Protein 7YFJ (pdb70)

Radius of gyration: 40.69 Å; Cα contacts (8 Å, |Δi|>4): 33; chains: 2; bounding box: 58×110×98 Å

Structure (mmCIF, N/CA/C/O backbone):
data_7YFJ
#
_entry.id   7YFJ
#
_cell.length_a   62.754
_cell.length_b   62.754
_cell.length_c   336.345
_cell.angle_alpha   90.00
_cell.angle_beta   90.00
_cell.angle_gamma   120.00
#
_symmetry.space_group_name_H-M   'P 61 2 2'
#
loop_
_entity.id
_entity.type
_entity.pdbx_description
1 polymer 'Pre-mRNA-splicing regulator WTAP'
2 non-polymer 1,2-ETHANEDIOL
3 non-polymer GLYCEROL
4 water w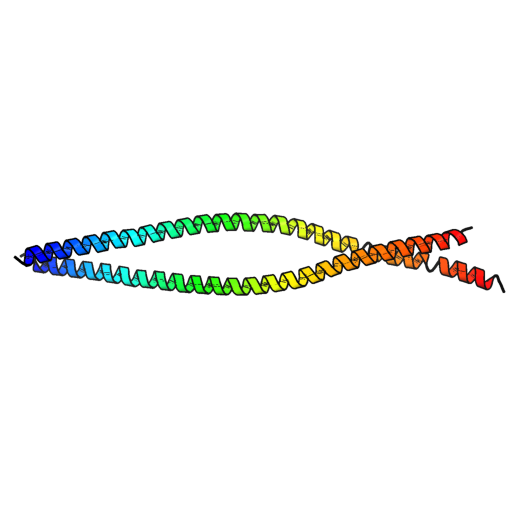ater
#
loop_
_atom_site.group_PDB
_atom_site.id
_atom_site.type_symbol
_atom_site.label_atom_id
_atom_site.label_alt_id
_atom_site.label_comp_id
_atom_site.label_asym_id
_atom_site.label_entity_id
_atom_site.label_seq_id
_atom_site.pdbx_PDB_ins_code
_atom_site.Cartn_x
_atom_site.Cartn_y
_atom_site.Cartn_z
_atom_site.occupancy
_atom_site.B_iso_or_equiv
_atom_site.auth_seq_id
_atom_site.auth_comp_id
_atom_site.auth_asym_id
_atom_site.auth_atom_id
_atom_site.pdbx_PDB_model_num
ATOM 1 N N . GLN A 1 23 ? -1.387 69.809 66.259 1.00 107.65 23 GLN A N 1
ATOM 2 C CA . GLN A 1 23 ? -2.096 70.583 65.241 1.00 105.52 23 GLN A CA 1
ATOM 3 C C . GLN A 1 23 ? -1.881 69.970 63.859 1.00 99.55 23 GLN A C 1
ATOM 4 O O . GLN A 1 23 ? -0.752 69.664 63.482 1.00 86.80 23 GLN A O 1
ATOM 10 N N . THR A 1 24 ? -2.968 69.790 63.102 1.00 97.65 24 THR A N 1
ATOM 11 C CA . THR A 1 24 ? -2.895 68.897 61.951 1.00 95.56 24 THR A CA 1
ATOM 12 C C . THR A 1 24 ? -2.091 69.494 60.793 1.00 88.78 24 THR A C 1
ATOM 13 O O . THR A 1 24 ? -1.550 68.742 59.976 1.00 86.11 24 THR A O 1
ATOM 17 N N . GLY A 1 25 ? -1.998 70.825 60.695 1.00 85.12 25 GLY A N 1
ATOM 18 C CA . GLY A 1 25 ? -1.113 71.416 59.700 1.00 60.70 25 GLY A CA 1
ATOM 19 C C . GLY A 1 25 ? 0.316 70.926 59.836 1.00 78.32 25 GLY A C 1
ATOM 20 O O . GLY A 1 25 ? 0.949 70.514 58.857 1.00 79.19 25 GLY A O 1
ATOM 21 N N . LYS A 1 26 ? 0.832 70.920 61.065 1.00 80.70 26 LYS A N 1
ATOM 22 C CA . LYS A 1 26 ? 2.176 70.422 61.329 1.00 83.33 26 LYS A CA 1
ATOM 23 C C . LYS A 1 26 ? 2.294 68.942 60.978 1.00 85.34 26 LYS A C 1
ATOM 24 O O . LYS A 1 26 ? 3.196 68.536 60.233 1.00 82.15 26 LYS A O 1
ATOM 30 N N . LYS A 1 27 ? 1.374 68.118 61.487 1.00 83.24 27 LYS A N 1
ATOM 31 C CA . LYS A 1 27 ? 1.487 66.681 61.251 1.00 77.38 27 LYS A CA 1
ATOM 32 C C . LYS A 1 27 ? 1.270 66.324 59.789 1.00 81.56 27 LYS A C 1
ATOM 33 O O . LYS A 1 27 ? 1.845 65.340 59.299 1.00 80.99 27 LYS A O 1
ATOM 39 N N . LEU A 1 28 ? 0.463 67.098 59.066 1.00 77.44 28 LEU A N 1
ATOM 40 C CA . LEU A 1 28 ? 0.275 66.794 57.653 1.00 73.77 28 LEU A CA 1
ATOM 41 C C . LEU A 1 28 ? 1.502 67.190 56.841 1.00 71.80 28 LEU A C 1
ATOM 42 O O . LEU A 1 28 ? 1.859 66.508 55.879 1.00 71.65 28 LEU A O 1
ATOM 47 N N . MET A 1 29 ? 2.150 68.289 57.229 1.00 72.97 29 MET A N 1
ATOM 48 C CA . MET A 1 29 ? 3.403 68.690 56.606 1.00 75.70 29 MET A CA 1
ATOM 49 C C . MET A 1 29 ? 4.465 67.613 56.802 1.00 82.82 29 MET A C 1
ATOM 50 O O . MET A 1 29 ? 5.126 67.198 55.842 1.00 84.23 29 MET A O 1
ATOM 55 N N . ALA A 1 30 ? 4.620 67.121 58.037 1.00 74.57 30 ALA A N 1
ATOM 56 C CA . ALA A 1 30 ? 5.600 66.070 58.296 1.00 65.60 30 ALA A CA 1
ATOM 57 C C . ALA A 1 30 ? 5.299 64.822 57.482 1.00 73.29 30 ALA A C 1
ATOM 58 O O . ALA A 1 30 ? 6.199 64.254 56.850 1.00 79.52 30 ALA A O 1
ATOM 60 N N . LYS A 1 31 ? 4.034 64.386 57.471 1.00 77.39 31 LYS A N 1
ATOM 61 C CA . LYS A 1 31 ? 3.655 63.197 56.706 1.00 72.89 31 LYS A CA 1
ATOM 62 C C . LYS A 1 31 ? 3.952 63.369 55.221 1.00 78.29 31 LYS A C 1
ATOM 63 O O . LYS A 1 31 ? 4.444 62.444 54.562 1.00 73.32 31 LYS A O 1
ATOM 69 N N . CYS A 1 32 ? 3.669 64.550 54.672 1.00 73.84 32 CYS A N 1
ATOM 70 C CA . CYS A 1 32 ? 3.955 64.784 53.263 1.00 70.05 32 CYS A CA 1
ATOM 71 C C . CYS A 1 32 ? 5.454 64.726 52.986 1.00 71.73 32 CYS A C 1
ATOM 72 O O . CYS A 1 32 ? 5.884 64.091 52.023 1.00 83.09 32 CYS A O 1
ATOM 75 N N . ARG A 1 33 ? 6.267 65.388 53.818 1.00 72.45 33 ARG A N 1
ATOM 76 C CA . ARG A 1 33 ? 7.709 65.362 53.592 1.00 72.92 33 ARG A CA 1
ATOM 77 C C . ARG A 1 33 ? 8.240 63.940 53.627 1.00 84.96 33 ARG A C 1
ATOM 78 O O . ARG A 1 33 ? 9.069 63.554 52.794 1.00 87.63 33 ARG A O 1
ATOM 86 N N . MET A 1 34 ? 7.751 63.136 54.570 1.00 81.15 34 MET A N 1
ATOM 87 C CA . MET A 1 34 ? 8.259 61.780 54.728 1.00 82.18 34 MET A CA 1
ATOM 88 C C . MET A 1 34 ? 7.910 60.919 53.515 1.00 89.52 34 MET A C 1
ATOM 89 O O . MET A 1 34 ? 8.720 60.095 53.076 1.00 74.76 34 MET A O 1
ATOM 94 N N . LEU A 1 35 ? 6.716 61.092 52.948 1.00 81.58 35 LEU A N 1
ATOM 95 C CA . LEU A 1 35 ? 6.383 60.330 51.753 1.00 69.55 35 LEU A CA 1
ATOM 96 C C . LEU A 1 35 ? 7.201 60.815 50.558 1.00 76.57 35 LEU A C 1
ATOM 97 O O . LEU A 1 35 ? 7.669 60.004 49.753 1.00 77.59 35 LEU A O 1
ATOM 102 N N . ILE A 1 36 ? 7.388 62.130 50.431 1.00 77.59 36 ILE A N 1
ATOM 103 C CA . ILE A 1 36 ? 8.174 62.663 49.322 1.00 67.26 36 ILE A CA 1
ATOM 104 C C . ILE A 1 36 ? 9.594 62.117 49.375 1.00 76.52 36 ILE A C 1
ATOM 105 O O . ILE A 1 36 ? 10.154 61.702 48.352 1.00 74.23 36 ILE A O 1
ATOM 110 N N . GLN A 1 37 ? 10.192 62.088 50.571 1.00 73.33 37 GLN A N 1
ATOM 111 C CA . GLN A 1 37 ? 11.535 61.540 50.704 1.00 70.63 37 GLN A CA 1
ATOM 112 C C . GLN A 1 37 ? 11.568 60.067 50.310 1.00 88.37 37 GLN A C 1
ATOM 113 O O . GLN A 1 37 ? 12.495 59.628 49.619 1.00 87.43 37 GLN A O 1
ATOM 119 N N . GLU A 1 38 ? 10.544 59.300 50.706 1.00 86.08 38 GLU A N 1
ATOM 120 C CA . GLU A 1 38 ? 10.476 57.891 50.314 1.00 82.90 38 GLU A CA 1
ATOM 121 C C . GLU A 1 38 ? 10.388 57.733 48.803 1.00 81.88 38 GLU A C 1
ATOM 122 O O . GLU A 1 38 ? 11.130 56.939 48.216 1.00 88.19 38 GLU A O 1
ATOM 128 N N . ASN A 1 39 ? 9.463 58.450 48.155 1.00 76.96 39 ASN A N 1
ATOM 129 C CA . ASN A 1 39 ? 9.368 58.363 46.697 1.00 79.66 39 ASN A CA 1
ATOM 130 C C . ASN A 1 39 ? 10.669 58.792 46.033 1.00 70.53 39 ASN A C 1
ATOM 131 O O . ASN A 1 39 ? 11.148 58.125 45.110 1.00 75.09 39 ASN A O 1
ATOM 136 N N . GLN A 1 40 ? 11.272 59.891 46.493 1.00 74.09 40 GLN A N 1
ATOM 137 C CA . GLN A 1 40 ? 12.480 60.375 45.839 1.00 75.51 40 GLN A CA 1
ATOM 138 C C . GLN A 1 40 ? 13.645 59.408 46.019 1.00 92.43 40 GLN A C 1
ATOM 139 O O . GLN A 1 40 ? 14.409 59.181 45.073 1.00 99.06 40 GLN A O 1
ATOM 145 N N . GLU A 1 41 ? 13.804 58.837 47.220 1.00 88.16 41 GLU A N 1
ATOM 146 C CA . GLU A 1 41 ? 14.852 57.841 47.418 1.00 88.53 41 GLU A CA 1
ATOM 147 C C . GLU A 1 41 ? 14.554 5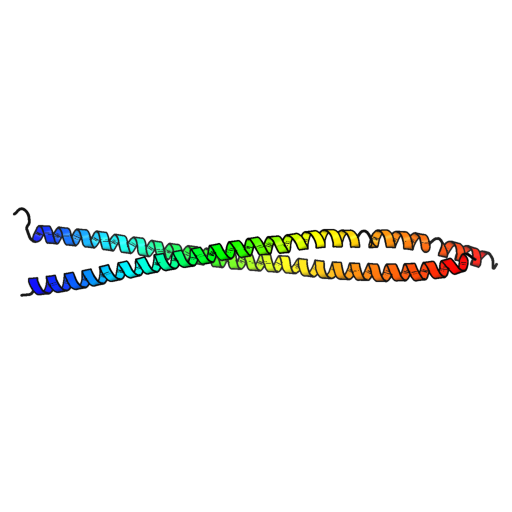6.579 46.622 1.00 94.81 41 GLU A C 1
ATOM 148 O O . GLU A 1 41 ? 15.470 55.962 46.059 1.00 86.76 41 GLU A O 1
ATOM 154 N N . LEU A 1 42 ? 13.278 56.200 46.531 1.00 76.11 42 LEU A N 1
ATOM 155 C CA . LEU A 1 42 ? 12.927 55.041 45.715 1.00 69.36 42 LEU A CA 1
ATOM 156 C C . LEU A 1 42 ? 13.258 55.268 44.245 1.00 82.59 42 LEU A C 1
ATOM 157 O O . LEU A 1 42 ? 13.905 54.432 43.605 1.00 89.17 42 LEU A O 1
ATOM 162 N N . GLY A 1 43 ? 12.785 56.380 43.680 1.00 80.39 43 GLY A N 1
ATOM 163 C CA . GLY A 1 43 ? 12.975 56.612 42.258 1.00 72.64 43 GLY A CA 1
ATOM 164 C C . GLY A 1 43 ? 14.437 56.670 41.867 1.00 71.47 43 GLY A C 1
ATOM 165 O O . GLY A 1 43 ? 14.806 56.255 40.765 1.00 83.10 43 GLY A O 1
ATOM 166 N N . ARG A 1 44 ? 15.292 57.174 42.764 1.00 71.82 44 ARG A N 1
ATOM 167 C CA . ARG A 1 44 ? 16.725 57.116 42.505 1.00 79.73 44 ARG A CA 1
ATOM 168 C C . ARG A 1 44 ? 17.225 55.671 42.465 1.00 99.44 44 ARG A C 1
ATOM 169 O O . ARG A 1 44 ? 18.091 55.336 41.647 1.00 99.04 44 ARG A O 1
ATOM 177 N N . GLN A 1 45 ? 16.662 54.793 43.298 1.00 95.34 45 GLN A N 1
ATOM 178 C CA . GLN A 1 45 ? 17.083 53.397 43.287 1.00 90.93 45 GLN A CA 1
ATOM 179 C C . GLN A 1 45 ? 16.641 52.690 42.013 1.00 81.78 45 GLN A C 1
ATOM 180 O O . GLN A 1 45 ? 17.425 51.963 41.400 1.00 82.75 45 GLN A O 1
ATOM 186 N N . LEU A 1 46 ? 15.378 52.855 41.618 1.00 78.58 46 LEU A N 1
ATOM 187 C CA . LEU A 1 46 ? 14.943 52.319 40.331 1.00 71.52 46 LEU A CA 1
ATOM 188 C C . LEU A 1 46 ? 15.850 52.822 39.201 1.00 84.45 46 LEU A C 1
ATOM 189 O O . LEU A 1 46 ? 16.189 52.067 38.279 1.00 72.93 46 LEU A O 1
ATOM 194 N N . SER A 1 47 ? 16.268 54.086 39.265 1.00 81.15 47 SER A N 1
ATOM 195 C CA . SER A 1 47 ? 17.065 54.647 38.184 1.00 63.99 47 SER A CA 1
ATOM 196 C C . SER A 1 47 ? 18.485 54.097 38.202 1.00 69.37 47 SER A C 1
ATOM 197 O O . SER A 1 47 ? 18.985 53.616 37.180 1.00 65.08 47 SER A O 1
ATOM 200 N N . GLN A 1 48 ? 19.158 54.161 39.353 1.00 67.94 48 GLN A N 1
ATOM 201 C CA . GLN A 1 48 ? 20.490 53.571 39.445 1.00 68.53 48 GLN A CA 1
ATOM 202 C C . GLN A 1 48 ? 20.474 52.072 39.148 1.00 78.06 48 GLN A C 1
ATOM 203 O O . GLN A 1 48 ? 21.444 51.534 38.601 1.00 75.43 48 GLN A O 1
ATOM 209 N N . GLY A 1 49 ? 19.385 51.384 39.489 1.00 62.86 49 GLY A N 1
ATOM 210 C CA . GLY A 1 49 ? 19.307 49.967 39.185 1.00 65.45 49 GLY A CA 1
ATOM 211 C C . GLY A 1 49 ? 19.208 49.710 37.696 1.00 72.08 49 GLY A C 1
ATOM 212 O O . GLY A 1 49 ? 19.733 48.714 37.191 1.00 75.60 49 GLY A O 1
ATOM 213 N N . ARG A 1 50 ? 18.531 50.604 36.971 1.00 60.87 50 ARG A N 1
ATOM 214 C CA . ARG A 1 50 ? 18.390 50.430 35.532 1.00 61.49 50 ARG A CA 1
ATOM 215 C C . ARG A 1 50 ? 19.707 50.742 34.824 1.00 67.50 50 ARG A C 1
ATOM 216 O O . ARG A 1 50 ? 20.112 50.020 33.909 1.00 80.44 50 ARG A O 1
ATOM 224 N N . ILE A 1 51 ? 20.400 51.796 35.255 1.00 71.97 51 ILE A N 1
ATOM 225 C CA . ILE A 1 51 ? 21.678 52.141 34.661 1.00 67.04 51 ILE A CA 1
ATOM 226 C C . ILE A 1 51 ? 22.669 51.010 34.867 1.00 76.65 51 ILE A C 1
ATOM 227 O O . ILE A 1 51 ? 23.362 50.600 33.936 1.00 73.24 51 ILE A O 1
ATOM 232 N N . ALA A 1 52 ? 22.741 50.487 36.092 1.00 68.25 52 ALA A N 1
ATOM 233 C CA . ALA A 1 52 ? 23.675 49.392 36.347 1.00 71.51 52 ALA A CA 1
ATOM 234 C C . ALA A 1 52 ? 23.343 48.187 35.485 1.00 66.20 52 ALA A C 1
ATOM 235 O O . ALA A 1 52 ? 24.241 47.561 34.911 1.00 71.89 52 ALA A O 1
ATOM 237 N N . GLN A 1 53 ? 22.056 47.858 35.357 1.00 66.64 53 GLN A N 1
ATOM 238 C CA . GLN A 1 53 ? 21.664 46.747 34.502 1.00 68.26 53 GLN A CA 1
ATOM 239 C C . GLN A 1 53 ? 22.042 46.995 33.048 1.00 70.27 53 GLN A C 1
ATOM 240 O O . GLN A 1 53 ? 22.543 46.091 32.373 1.00 69.98 53 GLN A O 1
ATOM 246 N N . LEU A 1 54 ? 21.793 48.202 32.536 1.00 66.42 54 LEU A N 1
ATOM 247 C CA . LEU A 1 54 ? 22.166 48.481 31.155 1.00 60.38 54 LEU A CA 1
ATOM 248 C C . LEU A 1 54 ? 23.668 48.358 30.971 1.00 71.45 54 LEU A C 1
ATOM 249 O O . LEU A 1 54 ? 24.135 47.722 30.020 1.00 70.65 54 LEU A O 1
ATOM 254 N N . GLU A 1 55 ? 24.444 48.921 31.893 1.00 65.15 55 GLU A N 1
ATOM 255 C CA . GLU A 1 55 ? 25.888 48.856 31.739 1.00 71.61 55 GLU A CA 1
ATOM 256 C C . GLU A 1 55 ? 26.388 47.422 31.793 1.00 73.65 55 GLU A C 1
ATOM 257 O O . GLU A 1 55 ? 27.305 47.069 31.040 1.00 79.19 55 GLU A O 1
ATOM 263 N N . ALA A 1 56 ? 25.766 46.571 32.617 1.00 70.95 56 ALA A N 1
ATOM 264 C CA . ALA A 1 56 ? 26.183 45.171 32.678 1.00 64.42 56 ALA A CA 1
ATOM 265 C C . ALA A 1 56 ? 25.801 44.406 31.409 1.00 69.69 56 ALA A C 1
ATOM 266 O O . ALA A 1 56 ? 26.581 43.566 30.931 1.00 67.56 56 ALA A O 1
ATOM 268 N N . GLU A 1 57 ? 24.674 44.724 30.813 1.00 66.17 57 GLU A N 1
ATOM 269 C CA . GLU A 1 57 ? 24.264 44.050 29.610 1.00 60.29 57 GLU A CA 1
ATOM 270 C C . GLU A 1 57 ? 25.137 44.474 28.465 1.00 72.43 57 GLU A C 1
ATOM 271 O O . GLU A 1 57 ? 25.399 43.711 27.569 1.00 68.77 57 GLU A O 1
ATOM 277 N N . LEU A 1 58 ? 25.566 45.720 28.494 1.00 77.19 58 LEU A N 1
ATOM 278 C CA . LEU A 1 58 ? 26.414 46.257 27.437 1.00 57.79 58 LEU A CA 1
ATOM 279 C C . LEU A 1 58 ? 27.774 45.568 27.430 1.00 64.45 58 LEU A C 1
ATOM 280 O O . LEU A 1 58 ? 28.233 45.086 26.389 1.00 69.06 58 LEU A O 1
ATOM 285 N N . ALA A 1 59 ? 28.418 45.492 28.594 1.00 64.75 59 ALA A N 1
ATOM 286 C CA . ALA A 1 59 ? 29.695 44.800 28.696 1.00 61.34 59 ALA A CA 1
ATOM 287 C C . ALA A 1 59 ? 29.577 43.369 28.221 1.00 68.75 59 ALA A C 1
ATOM 288 O O . ALA A 1 59 ? 30.436 42.872 27.482 1.00 73.47 59 ALA A O 1
ATOM 290 N N . LEU A 1 60 ? 28.519 42.688 28.646 1.00 67.96 60 LEU A N 1
ATOM 291 C CA . LEU A 1 60 ? 28.347 41.287 28.302 1.00 73.92 60 LEU A CA 1
ATOM 292 C C . LEU A 1 60 ? 28.081 41.118 26.810 1.00 66.44 60 LEU A C 1
ATOM 293 O O . LEU A 1 60 ? 28.609 40.192 26.188 1.00 75.38 60 LEU A O 1
ATOM 298 N N . GLN A 1 61 ? 27.307 42.030 26.203 1.00 71.27 61 GLN A N 1
ATOM 299 C CA . GLN A 1 61 ? 27.053 41.921 24.767 1.00 63.05 61 GLN A CA 1
ATOM 300 C C . GLN A 1 61 ? 28.312 42.195 23.961 1.00 68.52 61 GLN A C 1
ATOM 301 O O . GLN A 1 61 ? 28.530 41.568 22.918 1.00 67.17 61 GLN A O 1
ATOM 307 N N . LYS A 1 62 ? 29.151 43.131 24.419 1.00 72.76 62 LYS A N 1
ATOM 308 C CA . LYS A 1 62 ? 30.410 43.384 23.730 1.00 61.90 62 LYS A CA 1
ATOM 309 C C . LYS A 1 62 ? 31.337 42.180 23.821 1.00 72.45 62 LYS A C 1
ATOM 310 O O . LYS A 1 62 ? 31.921 41.759 22.814 1.00 71.63 62 LYS A O 1
ATOM 316 N N . LYS A 1 63 ? 31.455 41.585 25.004 1.00 74.76 63 LYS A N 1
ATOM 317 C CA . LYS A 1 63 ? 32.263 40.382 25.131 1.00 72.97 63 LYS A CA 1
ATOM 318 C C . LYS A 1 63 ? 31.763 39.291 24.188 1.00 73.90 63 LYS A C 1
ATOM 319 O O . LYS A 1 63 ? 32.556 38.633 23.506 1.00 73.37 63 LYS A O 1
ATOM 325 N N . TYR A 1 64 ? 30.443 39.115 24.096 1.00 77.02 64 TYR A N 1
ATOM 326 C CA . TYR A 1 64 ? 29.899 38.108 23.185 1.00 71.57 64 TYR A CA 1
ATOM 327 C C . TYR A 1 64 ? 30.235 38.412 21.725 1.00 75.16 64 TYR A C 1
ATOM 328 O O . TYR A 1 64 ? 30.571 37.504 20.946 1.00 64.96 64 TYR A O 1
ATOM 337 N N . SER A 1 65 ? 30.152 39.674 21.321 1.00 69.90 65 SER A N 1
ATOM 338 C CA . SER A 1 65 ? 30.430 39.948 19.921 1.00 63.32 65 SER A CA 1
ATOM 339 C C . SER A 1 65 ? 31.899 39.676 19.579 1.00 76.89 65 SER A C 1
ATOM 340 O O . SER A 1 65 ? 32.196 39.239 18.463 1.00 81.27 65 SER A O 1
ATOM 343 N N . GLU A 1 66 ? 32.827 39.883 20.524 1.00 69.38 66 GLU A N 1
ATOM 344 C CA . GLU A 1 66 ? 34.222 39.526 20.271 1.00 71.51 66 GLU A CA 1
ATOM 345 C C . GLU A 1 66 ? 34.380 38.023 20.066 1.00 81.09 66 GLU A C 1
ATOM 346 O O . GLU A 1 66 ? 35.076 37.580 19.144 1.00 79.36 66 GLU A O 1
ATOM 352 N N . GLU A 1 67 ? 33.759 37.220 20.941 1.00 76.52 67 GLU A N 1
ATOM 353 C CA . GLU A 1 67 ? 33.851 35.765 20.830 1.00 75.65 67 GLU A CA 1
ATOM 354 C C . GLU A 1 67 ? 33.153 35.253 19.573 1.00 80.70 67 GLU A C 1
ATOM 355 O O . GLU A 1 67 ? 33.601 34.287 18.953 1.00 74.45 67 GLU A O 1
ATOM 361 N N . LEU A 1 68 ? 32.052 35.891 19.194 1.00 84.18 68 LEU A N 1
ATOM 362 C CA . LEU A 1 68 ? 31.359 35.545 17.961 1.00 73.62 68 LEU A CA 1
ATOM 363 C C . LEU A 1 68 ? 32.247 35.791 16.752 1.00 89.82 68 LEU A C 1
ATOM 364 O O . LEU A 1 68 ? 32.413 34.908 15.898 1.00 80.21 68 LEU A O 1
ATOM 369 N N . LYS A 1 69 ? 32.815 36.997 16.654 1.00 88.02 69 LYS A N 1
ATOM 370 C CA . LYS A 1 69 ? 33.644 37.315 15.502 1.00 74.99 69 LYS A CA 1
ATOM 371 C C . LYS A 1 69 ? 34.823 36.361 15.414 1.00 90.70 69 LYS A C 1
ATOM 372 O O . LYS A 1 69 ? 35.186 35.901 14.322 1.00 87.40 69 LYS A O 1
ATOM 378 N N . SER A 1 70 ? 35.408 36.015 16.558 1.00 84.68 70 SER A N 1
ATOM 379 C CA . SER A 1 70 ? 36.586 35.159 16.536 1.00 82.51 70 SER A CA 1
ATOM 380 C C . SER A 1 70 ? 36.230 33.739 16.099 1.00 75.32 70 SER A C 1
ATOM 381 O O . SER A 1 70 ? 36.916 33.147 15.256 1.00 76.21 70 SER A O 1
ATOM 384 N N . SER A 1 71 ? 35.144 33.183 16.628 1.00 79.52 71 SER A N 1
ATOM 385 C CA . SER A 1 71 ? 34.814 31.804 16.295 1.00 78.88 71 SER A CA 1
ATOM 386 C C . SER A 1 71 ? 34.269 31.668 14.876 1.00 80.65 71 SER A C 1
ATOM 387 O O . SER A 1 71 ? 34.321 30.568 14.304 1.00 75.63 71 SER A O 1
ATOM 390 N N . GLN A 1 72 ? 33.754 32.754 14.293 1.00 74.06 72 GLN A N 1
ATOM 391 C CA . GLN A 1 72 ? 33.363 32.715 12.892 1.00 65.98 72 GLN A CA 1
ATOM 392 C C . GLN A 1 72 ? 34.594 32.685 11.996 1.00 78.85 72 GLN A C 1
ATOM 393 O O . GLN A 1 72 ? 34.625 31.964 10.986 1.00 70.88 72 GLN A O 1
ATOM 399 N N . ASP A 1 73 ? 35.629 33.440 12.366 1.00 75.00 73 ASP A N 1
ATOM 400 C CA . ASP A 1 73 ? 36.853 33.441 11.578 1.00 75.61 73 ASP A CA 1
ATOM 401 C C . ASP A 1 73 ? 37.497 32.055 11.566 1.00 81.48 73 ASP A C 1
ATOM 402 O O . ASP A 1 73 ? 37.917 31.568 10.509 1.00 86.26 73 ASP A O 1
ATOM 407 N N . GLU A 1 74 ? 37.557 31.400 12.729 1.00 79.87 74 GLU A N 1
ATOM 408 C CA . GLU A 1 74 ? 38.122 30.056 12.822 1.00 69.79 74 GLU A CA 1
ATOM 409 C C . GLU A 1 74 ? 37.335 29.061 11.969 1.00 75.36 74 GLU A C 1
ATOM 410 O O . GLU A 1 74 ? 37.923 28.246 11.244 1.00 73.22 74 GLU A O 1
ATOM 416 N N . LEU A 1 75 ? 36.002 29.103 12.050 1.00 66.24 75 LEU A N 1
ATOM 417 C CA . LEU A 1 75 ? 35.188 28.232 11.210 1.00 58.33 75 LEU A CA 1
ATOM 418 C C . LEU A 1 75 ? 35.393 28.545 9.732 1.00 72.56 75 LEU A C 1
ATOM 419 O O . LEU A 1 75 ? 35.466 27.633 8.901 1.00 72.31 75 LEU A O 1
ATOM 424 N N . ASN A 1 76 ? 35.473 29.826 9.382 1.00 73.54 76 ASN A N 1
ATOM 425 C CA . ASN A 1 76 ? 35.591 30.170 7.972 1.00 71.56 76 ASN A CA 1
ATOM 426 C C . ASN A 1 76 ? 36.919 29.697 7.385 1.00 77.06 76 ASN A C 1
ATOM 427 O O . ASN A 1 76 ? 36.970 29.341 6.203 1.00 69.84 76 ASN A O 1
ATOM 432 N N . ASP A 1 77 ? 37.997 29.668 8.177 1.00 72.49 77 ASP A N 1
ATOM 433 C CA . ASP A 1 77 ? 39.250 29.130 7.649 1.00 70.57 77 ASP A CA 1
ATOM 434 C C . ASP A 1 77 ? 39.131 27.639 7.373 1.00 78.28 77 ASP A C 1
ATOM 435 O O . ASP A 1 77 ? 39.619 27.151 6.345 1.00 79.57 77 ASP A O 1
ATOM 440 N N . PHE A 1 78 ? 38.498 26.895 8.285 1.00 74.73 78 PHE A N 1
ATOM 441 C CA . PHE A 1 78 ? 38.337 25.466 8.057 1.00 70.53 78 PHE A CA 1
ATOM 442 C C . PHE A 1 78 ? 37.391 25.187 6.903 1.00 64.56 78 PHE A C 1
ATOM 443 O O . PHE A 1 78 ? 37.565 24.186 6.202 1.00 69.11 78 PHE A O 1
ATOM 451 N N . ILE A 1 79 ? 36.406 26.057 6.672 1.00 58.83 79 ILE A N 1
ATOM 452 C CA . ILE A 1 79 ? 35.517 25.867 5.528 1.00 63.24 79 ILE A CA 1
ATOM 453 C C . ILE A 1 79 ? 36.288 26.034 4.223 1.00 66.41 79 ILE A C 1
ATOM 454 O O . ILE A 1 79 ? 36.055 25.301 3.257 1.00 63.41 79 ILE A O 1
ATOM 459 N N . ILE A 1 80 ? 37.228 26.980 4.175 1.00 64.43 80 ILE A N 1
ATOM 460 C CA . ILE A 1 80 ? 38.045 27.143 2.973 1.00 70.36 80 ILE A CA 1
ATOM 461 C C . ILE A 1 80 ? 38.803 25.856 2.676 1.00 72.93 80 ILE A C 1
ATOM 462 O O . ILE A 1 80 ? 38.794 25.358 1.544 1.00 65.64 80 ILE A O 1
ATOM 467 N N . GLN A 1 81 ? 39.502 25.320 3.681 1.00 68.31 81 GLN A N 1
ATOM 468 C CA . GLN A 1 81 ? 40.235 24.068 3.520 1.00 71.46 81 GLN A CA 1
ATOM 469 C C . GLN A 1 81 ? 39.307 22.944 3.066 1.00 75.50 81 GLN A C 1
ATOM 470 O O . GLN A 1 81 ? 39.607 22.215 2.112 1.00 70.56 81 GLN A O 1
ATOM 476 N N . LEU A 1 82 ? 38.162 22.802 3.730 1.00 65.13 82 LEU A N 1
ATOM 477 C CA . LEU A 1 82 ? 37.217 21.771 3.339 1.00 63.92 82 LEU A CA 1
ATOM 478 C C . LEU A 1 82 ? 36.812 21.929 1.880 1.00 68.54 82 LEU A C 1
ATOM 479 O O . LEU A 1 82 ? 36.742 20.940 1.144 1.00 68.85 82 LEU A O 1
ATOM 484 N N . ASP A 1 83 ? 36.560 23.168 1.443 1.00 67.43 83 ASP A N 1
ATOM 485 C CA . ASP A 1 83 ? 36.200 23.420 0.046 1.00 68.57 83 ASP A CA 1
ATOM 486 C C . ASP A 1 83 ? 37.306 22.941 -0.897 1.00 69.37 83 ASP A C 1
ATOM 487 O O . ASP A 1 83 ? 37.046 22.208 -1.861 1.00 60.34 83 ASP A O 1
ATOM 492 N N . GLU A 1 84 ? 38.554 23.327 -0.617 1.00 61.44 84 GLU A N 1
ATOM 493 C CA . GLU A 1 84 ? 39.677 22.858 -1.419 1.00 68.72 84 GLU A CA 1
ATOM 494 C C . GLU A 1 84 ? 39.746 21.336 -1.433 1.00 71.92 84 GLU A C 1
ATOM 495 O O . GLU A 1 84 ? 40.015 20.725 -2.474 1.00 74.97 84 GLU A O 1
ATOM 501 N N . GLU A 1 85 ? 39.497 20.702 -0.284 1.00 77.05 85 GLU A N 1
ATOM 502 C CA . GLU A 1 85 ? 39.634 19.253 -0.224 1.00 68.64 85 GLU A CA 1
ATOM 503 C C . GLU A 1 85 ? 38.520 18.559 -0.995 1.00 61.37 85 GLU A C 1
ATOM 504 O O . GLU A 1 85 ? 38.767 17.552 -1.670 1.00 69.42 85 GLU A O 1
ATOM 510 N N . VAL A 1 86 ? 37.288 19.078 -0.929 1.00 57.80 86 VAL A N 1
ATOM 511 C CA . VAL A 1 86 ? 36.201 18.456 -1.683 1.00 57.42 86 VAL A CA 1
ATOM 512 C C . VAL A 1 86 ? 36.499 18.532 -3.170 1.00 65.16 86 VAL A C 1
ATOM 513 O O . VAL A 1 86 ? 36.190 17.605 -3.932 1.00 67.70 86 VAL A O 1
ATOM 517 N N . GLU A 1 87 ? 37.128 19.617 -3.597 1.00 72.44 87 GLU A N 1
ATOM 518 C CA . GLU A 1 87 ? 37.474 19.777 -4.998 1.00 70.48 87 GLU A CA 1
ATOM 519 C C . GLU A 1 87 ? 38.588 18.810 -5.382 1.00 71.60 87 GLU A C 1
ATOM 520 O O . GLU A 1 87 ? 38.497 18.130 -6.407 1.00 62.58 87 GLU A O 1
ATOM 526 N N . GLY A 1 88 ? 39.633 18.721 -4.551 1.00 59.27 88 GLY A N 1
ATOM 527 C CA . GLY A 1 88 ? 40.685 17.749 -4.773 1.00 52.49 88 GLY A CA 1
ATOM 528 C C . GLY A 1 88 ? 40.158 16.331 -4.884 1.00 66.30 88 GLY A C 1
ATOM 529 O O . GLY A 1 88 ? 40.549 15.590 -5.784 1.00 67.51 88 GLY A O 1
ATOM 530 N N . MET A 1 89 ? 39.257 15.935 -3.976 1.00 62.44 89 MET A N 1
ATOM 531 C CA . MET A 1 89 ? 38.700 14.587 -4.026 1.00 60.86 89 MET A CA 1
ATOM 532 C C . MET A 1 89 ? 37.963 14.369 -5.332 1.00 61.52 89 MET A C 1
ATOM 533 O O . MET A 1 89 ? 38.054 13.292 -5.934 1.00 70.21 89 MET A O 1
ATOM 538 N N . GLN A 1 90 ? 37.238 15.388 -5.797 1.00 64.64 90 GLN A N 1
ATOM 539 C CA . GLN A 1 90 ? 36.478 15.252 -7.027 1.00 60.28 90 GLN A CA 1
ATOM 540 C C . GLN A 1 90 ? 37.414 15.065 -8.217 1.00 64.37 90 GLN A C 1
ATOM 541 O O . GLN A 1 90 ? 37.110 14.296 -9.125 1.00 55.94 90 GLN A O 1
ATOM 547 N N A SER A 1 91 ? 38.559 15.745 -8.204 0.36 58.69 91 SER A N 1
ATOM 548 N N B SER A 1 91 ? 38.539 15.776 -8.214 0.64 56.99 91 SER A N 1
ATOM 549 C CA A SER A 1 91 ? 39.519 15.587 -9.288 0.36 61.54 91 SER A CA 1
ATOM 550 C CA B SER A 1 91 ? 39.520 15.584 -9.275 0.64 61.88 91 SER A CA 1
ATOM 551 C C A SER A 1 91 ? 40.306 14.289 -9.174 0.36 63.28 91 SER A C 1
ATOM 552 C C B SER A 1 91 ? 40.130 14.193 -9.194 0.64 64.50 91 SER A C 1
ATOM 553 O O A SER A 1 91 ? 40.856 13.820 -10.175 0.36 63.30 91 SER A O 1
ATOM 554 O O B SER A 1 91 ? 40.363 13.548 -10.224 0.64 60.62 91 SER A O 1
ATOM 559 N N . THR A 1 92 ? 40.389 13.708 -7.978 1.00 58.65 92 THR A N 1
ATOM 560 C CA . THR A 1 92 ? 40.991 12.397 -7.840 1.00 56.30 92 THR A CA 1
ATOM 561 C C . THR A 1 92 ? 40.081 11.341 -8.434 1.00 53.52 92 THR A C 1
ATOM 562 O O . THR A 1 92 ? 40.534 10.458 -9.169 1.00 59.74 92 THR A O 1
ATOM 566 N N . ILE A 1 93 ? 38.780 11.446 -8.165 1.00 54.42 93 ILE A N 1
ATOM 567 C CA . ILE A 1 93 ? 37.834 10.509 -8.747 1.00 55.87 93 ILE A CA 1
ATOM 568 C C . ILE A 1 93 ? 37.873 10.580 -10.265 1.00 62.58 93 ILE A C 1
ATOM 569 O O . ILE A 1 93 ? 37.861 9.553 -10.954 1.00 63.13 93 ILE A O 1
ATOM 574 N N . LEU A 1 94 ? 37.911 11.797 -10.814 1.00 59.80 94 LEU A N 1
ATOM 575 C CA . LEU A 1 94 ? 37.945 11.963 -12.261 1.00 61.62 94 LEU A CA 1
ATOM 576 C C . LEU A 1 94 ? 39.201 11.332 -12.854 1.00 62.77 94 LEU A C 1
ATOM 577 O O . LEU A 1 94 ? 39.133 10.569 -13.825 1.00 69.07 94 LEU A O 1
ATOM 582 N N . VAL A 1 95 ? 40.360 11.632 -12.270 1.00 58.09 95 VAL A N 1
ATOM 583 C CA . VAL A 1 95 ? 41.610 11.091 -12.801 1.00 65.40 95 VAL A CA 1
ATOM 584 C C . VAL A 1 95 ? 41.625 9.566 -12.702 1.00 62.61 95 VAL A C 1
ATOM 585 O O . VAL A 1 95 ? 42.075 8.874 -13.619 1.00 66.98 95 VAL A O 1
ATOM 589 N N . LEU A 1 96 ? 41.127 9.019 -11.594 1.00 64.52 96 LEU A N 1
ATOM 590 C CA . LEU A 1 96 ? 41.081 7.573 -11.402 1.00 57.22 96 LEU A CA 1
ATOM 591 C C . LEU A 1 96 ? 40.135 6.916 -12.397 1.00 55.48 96 LEU A C 1
ATOM 592 O O . LEU A 1 96 ? 40.418 5.828 -12.918 1.00 53.39 96 LEU A O 1
ATOM 597 N N . GLN A 1 97 ? 39.004 7.553 -12.665 1.00 46.07 97 GLN A N 1
ATOM 598 C CA . GLN A 1 97 ? 38.079 6.967 -13.615 1.00 54.83 97 GLN A CA 1
ATOM 599 C C . GLN A 1 97 ? 38.718 6.830 -14.988 1.00 65.41 97 GLN A C 1
ATOM 600 O O . GLN A 1 97 ? 38.591 5.785 -15.635 1.00 55.32 97 GLN A O 1
ATOM 606 N N . GLN A 1 98 ? 39.443 7.853 -15.432 1.00 58.90 98 GLN A N 1
ATOM 607 C CA . GLN A 1 98 ? 40.049 7.806 -16.750 1.00 60.51 98 GLN A CA 1
ATOM 608 C C . GLN A 1 98 ? 41.213 6.820 -16.788 1.00 64.17 98 GLN A C 1
ATOM 609 O O . GLN A 1 98 ? 41.372 6.085 -17.766 1.00 60.04 98 GLN A O 1
ATOM 615 N N . GLN A 1 99 ? 42.018 6.760 -15.723 1.00 58.38 99 GLN A N 1
ATOM 616 C CA . GLN A 1 99 ? 43.059 5.740 -15.648 1.00 51.81 99 GLN A CA 1
ATOM 617 C C . GLN A 1 99 ? 42.474 4.336 -15.701 1.00 54.84 99 GLN A C 1
ATOM 618 O O . GLN A 1 99 ? 43.012 3.452 -16.378 1.00 57.01 99 GLN A O 1
ATOM 624 N N . LEU A 1 100 ? 41.383 4.110 -14.976 1.00 56.56 100 LEU A N 1
ATOM 625 C CA . LEU A 1 100 ? 40.729 2.811 -15.003 1.00 57.92 100 LEU A CA 1
ATOM 626 C C . LEU A 1 100 ? 40.194 2.487 -16.393 1.00 61.98 100 LEU A C 1
ATOM 627 O O . LEU A 1 100 ? 40.351 1.360 -16.879 1.00 62.48 100 LEU A O 1
ATOM 632 N N . LYS A 1 101 ? 39.558 3.462 -17.047 1.00 62.76 101 LYS A N 1
ATOM 633 C CA . LYS A 1 101 ? 39.058 3.247 -18.402 1.00 61.43 101 LYS A CA 1
ATOM 634 C C . LYS A 1 101 ? 40.181 2.835 -19.326 1.00 58.53 101 LYS A C 1
ATOM 635 O O . LYS A 1 101 ? 40.044 1.884 -20.105 1.00 56.10 101 LYS A O 1
ATOM 641 N N . GLU A 1 102 ? 41.325 3.503 -19.225 1.00 60.14 102 GLU A N 1
ATOM 642 C CA . GLU A 1 102 ? 42.374 3.176 -20.173 1.00 61.68 102 GLU A CA 1
ATOM 643 C C . GLU A 1 102 ? 43.039 1.852 -19.823 1.00 61.30 102 GLU A C 1
ATOM 644 O O . GLU A 1 102 ? 43.430 1.110 -20.730 1.00 71.14 102 GLU A O 1
ATOM 650 N N . THR A 1 103 ? 43.105 1.491 -18.544 1.00 55.50 103 THR A N 1
ATOM 651 C CA . THR A 1 103 ? 43.653 0.183 -18.203 1.00 56.09 103 THR A CA 1
ATOM 652 C C . THR A 1 103 ? 42.692 -0.925 -18.605 1.00 57.16 103 THR A C 1
ATOM 653 O O . THR A 1 103 ? 43.118 -1.995 -19.048 1.00 55.63 103 THR A O 1
ATOM 657 N N . ARG A 1 104 ? 41.385 -0.683 -18.472 1.00 56.36 104 ARG A N 1
ATOM 658 C CA . ARG A 1 104 ? 40.417 -1.715 -18.826 1.00 55.49 104 ARG A CA 1
ATOM 659 C C . ARG A 1 104 ? 40.410 -1.990 -20.327 1.00 60.73 104 ARG A C 1
ATOM 660 O O . ARG A 1 104 ? 40.259 -3.146 -20.746 1.00 65.54 104 ARG A O 1
ATOM 668 N N A GLN A 1 105 ? 40.562 -0.950 -21.148 0.34 57.16 105 GLN A N 1
ATOM 669 N N B GLN A 1 105 ? 40.568 -0.954 -21.144 0.66 57.29 105 GLN A N 1
ATOM 670 C CA A GLN A 1 105 ? 40.541 -1.185 -22.588 0.34 57.56 105 GLN A CA 1
ATOM 671 C CA B GLN A 1 105 ? 40.536 -1.192 -22.581 0.66 57.00 105 GLN A CA 1
ATOM 672 C C A GLN A 1 105 ? 41.788 -1.930 -23.039 0.34 56.83 105 GLN A C 1
ATOM 673 C C B GLN A 1 105 ? 41.787 -1.927 -23.039 0.66 56.95 105 GLN A C 1
ATOM 674 O O A GLN A 1 105 ? 41.709 -2.772 -23.938 0.34 58.95 105 GLN A O 1
ATOM 675 O O B GLN A 1 105 ? 41.705 -2.778 -23.928 0.66 60.63 105 GLN A O 1
ATOM 686 N N . GLN A 1 106 ? 42.939 -1.649 -22.428 1.00 53.89 106 GLN A N 1
ATOM 687 C CA . GLN A 1 106 ? 44.133 -2.412 -22.760 1.00 60.28 106 GLN A CA 1
ATOM 688 C C . GLN A 1 106 ? 43.974 -3.874 -22.358 1.00 62.36 106 GLN A C 1
ATOM 689 O O . GLN A 1 106 ? 44.273 -4.779 -23.146 1.00 65.87 106 GLN A O 1
ATOM 695 N N . LEU A 1 107 ? 43.510 -4.121 -21.133 1.00 64.91 107 LEU A N 1
ATOM 696 C CA . LEU A 1 107 ? 43.247 -5.490 -20.704 1.00 63.91 107 LEU A CA 1
ATOM 697 C C . LEU A 1 107 ? 42.284 -6.190 -21.664 1.00 67.30 107 LEU A C 1
ATOM 698 O O . LEU A 1 107 ? 42.497 -7.348 -22.039 1.00 57.04 107 LEU A O 1
ATOM 703 N N . ALA A 1 108 ? 41.244 -5.491 -22.107 1.00 59.65 108 ALA A N 1
ATOM 704 C CA . ALA A 1 108 ? 40.272 -6.125 -22.985 1.00 60.37 108 ALA A CA 1
ATOM 705 C C . ALA A 1 108 ? 40.909 -6.482 -24.320 1.00 69.90 108 ALA A C 1
ATOM 706 O O . ALA A 1 108 ? 40.722 -7.593 -24.828 1.00 66.36 108 ALA A O 1
ATOM 708 N N . GLN A 1 109 ? 41.687 -5.560 -24.894 1.00 66.84 109 GLN A N 1
ATOM 709 C CA . GLN A 1 109 ? 42.366 -5.859 -26.150 1.00 69.31 109 GLN A CA 1
ATOM 710 C C . GLN A 1 109 ? 43.248 -7.099 -26.015 1.00 72.67 109 GLN A C 1
ATOM 711 O O . GLN A 1 109 ? 43.195 -7.989 -26.868 1.00 78.04 109 GLN A O 1
ATOM 717 N N . TYR A 1 110 ? 44.014 -7.215 -24.925 1.00 65.55 110 TYR A N 1
ATOM 718 C CA . TYR A 1 110 ? 44.839 -8.413 -24.758 1.00 59.90 110 TYR A CA 1
ATOM 719 C C . TYR A 1 110 ? 43.988 -9.672 -24.680 1.00 69.59 110 TYR A C 1
ATOM 720 O O . TYR A 1 110 ? 44.376 -10.722 -25.205 1.00 76.76 110 TYR A O 1
ATOM 729 N N . GLN A 1 111 ? 42.838 -9.602 -24.007 1.00 67.74 111 GLN A N 1
ATOM 730 C CA . GLN A 1 111 ? 41.979 -10.777 -23.900 1.00 67.25 111 GLN A CA 1
ATOM 731 C C . GLN A 1 111 ? 41.365 -11.148 -25.249 1.00 65.51 111 GLN A C 1
ATOM 732 O O . GLN A 1 111 ? 41.313 -12.330 -25.601 1.00 71.97 111 GLN A O 1
ATOM 738 N N . GLN A 1 112 ? 40.896 -10.149 -26.011 1.00 68.15 112 GLN A N 1
ATOM 739 C CA . GLN A 1 112 ? 40.364 -10.390 -27.348 1.00 65.61 112 GLN A CA 1
ATOM 740 C C . GLN A 1 112 ? 41.425 -10.979 -28.274 1.00 64.49 112 GLN A C 1
ATOM 741 O O . GLN A 1 112 ? 41.144 -11.922 -29.025 1.00 71.27 112 GLN A O 1
ATOM 747 N N . LEU A 1 113 ? 42.662 -10.474 -28.205 1.00 65.09 113 LEU A N 1
ATOM 748 C CA . LEU A 1 113 ? 43.738 -11.051 -29.012 1.00 58.95 113 LEU A CA 1
ATOM 749 C C . LEU A 1 113 ? 44.016 -12.496 -28.620 1.00 72.17 113 LEU A C 1
ATOM 750 O O . LEU A 1 113 ? 44.239 -13.346 -29.489 1.00 90.46 113 LEU A O 1
ATOM 755 N N . GLU A 1 114 ? 44.017 -12.795 -27.322 1.00 76.99 114 GLU A N 1
ATOM 756 C CA . GLU A 1 114 ? 44.262 -14.166 -26.876 1.00 81.63 114 GLU A CA 1
ATOM 757 C C . GLU A 1 114 ? 43.140 -15.099 -27.325 1.00 81.38 114 GLU A C 1
ATOM 758 O O . GLU A 1 114 ? 43.398 -16.145 -27.933 1.00 84.07 114 GLU A O 1
ATOM 764 N N . HIS A 1 115 ? 41.881 -14.718 -27.061 1.00 76.64 115 HIS A N 1
ATOM 765 C CA . HIS A 1 115 ? 40.735 -15.532 -27.464 1.00 76.28 115 HIS A CA 1
ATOM 766 C C . HIS A 1 115 ? 40.753 -15.815 -28.960 1.00 87.97 115 HIS A C 1
ATOM 767 O O . HIS A 1 115 ? 40.545 -16.955 -29.388 1.00 97.66 115 HIS A O 1
ATOM 774 N N . HIS A 1 116 ? 40.983 -14.779 -29.772 1.00 92.26 116 HIS A N 1
ATOM 775 C CA . HIS A 1 116 ? 41.081 -14.957 -31.215 1.00 96.39 116 HIS A CA 1
ATOM 776 C C . HIS A 1 116 ? 42.219 -15.905 -31.567 1.00 101.42 116 HIS A C 1
ATOM 777 O O . HIS A 1 116 ? 42.067 -16.783 -32.423 1.00 108.67 116 HIS A O 1
ATOM 784 N N . HIS A 1 117 ? 43.358 -15.737 -30.933 1.00 101.50 117 HIS A N 1
ATOM 785 C CA . HIS A 1 117 ? 44.507 -16.560 -31.234 1.00 104.81 117 HIS A CA 1
ATOM 786 C C . HIS A 1 117 ? 44.359 -17.983 -30.802 1.00 115.21 117 HIS A C 1
ATOM 787 O O . HIS A 1 117 ? 45.306 -18.736 -30.878 1.00 118.18 117 HIS A O 1
ATOM 794 N N . HIS A 1 118 ? 43.197 -18.358 -30.309 1.00 119.17 118 HIS A N 1
ATOM 795 C CA . HIS A 1 118 ? 43.018 -19.719 -29.857 1.00 119.00 118 HIS A CA 1
ATOM 796 C C . HIS A 1 118 ? 41.889 -20.355 -30.596 1.00 123.20 118 HIS A C 1
ATOM 797 O O . HIS A 1 118 ? 41.117 -21.091 -30.011 1.00 128.64 118 HIS A O 1
ATOM 804 N N . HIS A 1 119 ? 41.795 -20.023 -31.874 1.00 125.66 119 HIS A N 1
ATOM 805 C CA . HIS A 1 119 ? 40.811 -20.567 -32.799 1.00 114.67 119 HIS A CA 1
ATOM 806 C C . HIS A 1 119 ? 39.411 -20.792 -32.241 1.00 114.63 119 HIS A C 1
ATOM 807 O O . HIS A 1 119 ? 38.836 -19.899 -31.622 1.00 108.03 119 HIS A O 1
ATOM 814 N N . ASP B 1 21 ? 2.202 88.856 51.909 1.00 132.54 21 ASP B N 1
ATOM 815 C CA . ASP B 1 21 ? 1.452 88.904 50.661 1.00 140.41 21 ASP B CA 1
ATOM 816 C C . ASP B 1 21 ? 2.285 88.441 49.473 1.00 147.67 21 ASP B C 1
ATOM 817 O O . ASP B 1 21 ? 1.750 88.016 48.459 1.00 145.71 21 ASP B O 1
ATOM 822 N N . SER B 1 22 ? 3.601 88.518 49.596 1.00 150.69 22 SER B N 1
ATOM 823 C CA . SER B 1 22 ? 4.465 88.104 48.508 1.00 143.53 22 SER B CA 1
ATOM 824 C C . SER B 1 22 ? 4.702 86.603 48.524 1.00 145.06 22 SER B C 1
ATOM 825 O O . SER B 1 22 ? 4.715 85.970 47.478 1.00 149.67 22 SER B O 1
ATOM 828 N N . GLN B 1 23 ? 4.893 86.036 49.709 1.00 144.64 23 GLN B N 1
ATOM 829 C CA . GLN B 1 23 ? 5.127 84.603 49.836 1.00 138.86 23 GLN B CA 1
ATOM 830 C C . GLN B 1 23 ? 4.196 83.965 50.855 1.00 121.88 23 GLN B C 1
ATOM 831 O O . GLN B 1 23 ? 4.597 83.594 51.944 1.00 104.69 23 GLN B O 1
ATOM 837 N N . THR B 1 24 ? 2.946 83.802 50.457 1.00 111.25 24 THR B N 1
ATOM 838 C CA . THR B 1 24 ? 1.949 83.213 51.300 1.00 91.40 24 THR B CA 1
ATOM 839 C C . THR B 1 24 ? 2.030 81.709 51.272 1.00 83.49 24 THR B C 1
ATOM 840 O O . THR B 1 24 ? 2.743 81.130 50.492 1.00 80.66 24 THR B O 1
ATOM 844 N N . GLY B 1 25 ? 1.265 81.068 52.128 1.00 70.57 25 GLY B N 1
ATOM 845 C CA . GLY B 1 25 ? 1.250 79.636 52.168 1.00 66.44 25 GLY B CA 1
ATOM 846 C C . GLY B 1 25 ? 0.478 79.129 50.987 1.00 72.26 25 GLY B C 1
ATOM 847 O O . GLY B 1 25 ? 0.789 78.111 50.435 1.00 74.93 25 GLY B O 1
ATOM 848 N N . LYS B 1 26 ? -0.544 79.857 50.595 1.00 78.00 26 LYS B N 1
ATOM 849 C CA . LYS B 1 26 ? -1.367 79.466 49.479 1.00 83.91 26 LYS B CA 1
ATOM 850 C C . LYS B 1 26 ? -0.558 79.405 48.200 1.00 77.81 26 LYS B C 1
ATOM 851 O O . LYS B 1 26 ? -0.746 78.526 47.396 1.00 77.89 26 LYS B O 1
ATOM 857 N N . LYS B 1 27 ? 0.345 80.347 48.017 1.00 78.55 27 LYS B N 1
ATOM 858 C CA . LYS B 1 27 ? 1.157 80.371 46.830 1.00 81.19 27 LYS B CA 1
ATOM 859 C C . LYS B 1 27 ? 2.121 79.225 46.864 1.00 78.68 27 LYS B C 1
ATOM 860 O O . LYS B 1 27 ? 2.296 78.533 45.895 1.00 83.57 27 LYS B O 1
ATOM 866 N N . LEU B 1 28 ? 2.781 79.045 47.985 1.00 80.34 28 LEU B N 1
ATOM 867 C CA . LEU B 1 28 ? 3.722 77.940 48.093 1.00 72.08 28 LEU B CA 1
ATOM 868 C C . LEU B 1 28 ? 3.018 76.605 47.912 1.00 68.30 28 LEU B C 1
ATOM 869 O O . LEU B 1 28 ? 3.545 75.712 47.246 1.00 68.56 28 LEU B O 1
ATOM 874 N N . MET B 1 29 ? 1.827 76.461 48.499 1.00 67.33 29 MET B N 1
ATOM 875 C CA . MET B 1 29 ? 1.066 75.224 48.379 1.00 68.93 29 MET B CA 1
ATOM 876 C C . MET B 1 29 ? 0.746 74.931 46.924 1.00 76.09 29 MET B C 1
ATOM 877 O O . MET B 1 29 ? 0.894 73.795 46.462 1.00 78.74 29 MET B O 1
ATOM 882 N N . ALA B 1 30 ? 0.331 75.953 46.175 1.00 77.48 30 ALA B N 1
ATOM 883 C CA . ALA B 1 30 ? 0.044 75.750 44.762 1.00 78.38 30 ALA B CA 1
ATOM 884 C C . ALA B 1 30 ? 1.308 75.39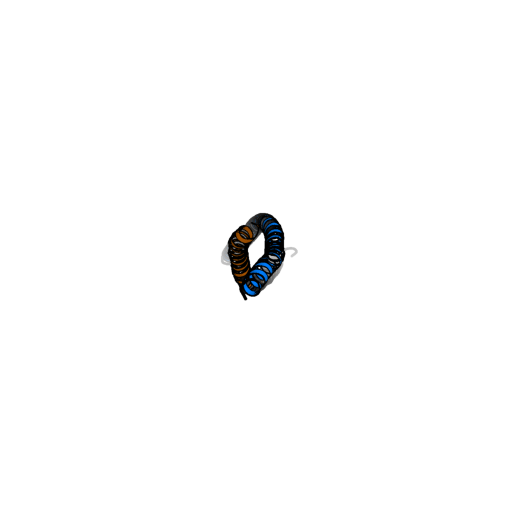0 43.997 1.00 80.13 30 ALA B C 1
ATOM 885 O O . ALA B 1 30 ? 1.287 74.525 43.110 1.00 83.05 30 ALA B O 1
ATOM 887 N N . LYS B 1 31 ? 2.427 76.035 44.342 1.00 80.81 31 LYS B N 1
ATOM 888 C CA . LYS B 1 31 ? 3.678 75.753 43.649 1.00 72.43 31 LYS B CA 1
ATOM 889 C C . LYS B 1 31 ? 4.158 74.335 43.920 1.00 71.53 31 LYS B C 1
ATOM 890 O O . LYS B 1 31 ? 4.634 73.654 43.008 1.00 74.63 31 LYS B O 1
ATOM 896 N N . CYS B 1 32 ? 4.039 73.860 45.158 1.00 69.46 32 CYS B N 1
ATOM 897 C CA . CYS B 1 32 ? 4.449 72.491 45.448 1.00 64.62 32 CYS B CA 1
ATOM 898 C C . CYS B 1 32 ? 3.550 71.477 44.744 1.00 70.90 32 CYS B C 1
ATOM 899 O O . CYS B 1 32 ? 4.038 70.466 44.223 1.00 71.31 32 CYS B O 1
ATOM 902 N N . ARG B 1 33 ? 2.231 71.712 44.745 1.00 71.26 33 ARG B N 1
ATOM 903 C CA . ARG B 1 33 ? 1.323 70.845 44.001 1.00 75.95 33 ARG B CA 1
ATOM 904 C C . ARG B 1 33 ? 1.701 70.794 42.532 1.00 77.36 33 ARG B C 1
ATOM 905 O O . ARG B 1 33 ? 1.811 69.715 41.940 1.00 77.52 33 ARG B O 1
ATOM 913 N N . MET B 1 34 ? 1.915 71.956 41.928 1.00 81.80 34 MET B N 1
ATOM 914 C CA . MET B 1 34 ? 2.234 71.982 40.512 1.00 70.25 34 MET B CA 1
ATOM 915 C C . MET B 1 34 ? 3.523 71.228 40.232 1.00 75.72 34 MET B C 1
ATOM 916 O O . MET B 1 34 ? 3.614 70.485 39.248 1.00 77.81 34 MET B O 1
ATOM 921 N N . LEU B 1 35 ? 4.530 71.386 41.090 1.00 76.93 35 LEU B N 1
ATOM 922 C CA . LEU B 1 35 ? 5.780 70.672 40.861 1.00 72.09 35 LEU B CA 1
ATOM 923 C C . LEU B 1 35 ? 5.596 69.170 41.034 1.00 75.46 35 LEU B C 1
ATOM 924 O O . LEU B 1 35 ? 6.163 68.377 40.275 1.00 77.44 35 LEU B O 1
ATOM 929 N N . ILE B 1 36 ? 4.809 68.755 42.024 1.00 66.88 36 ILE B N 1
ATOM 930 C CA . ILE B 1 36 ? 4.648 67.329 42.271 1.00 65.71 36 ILE B CA 1
ATOM 931 C C . ILE B 1 36 ? 3.975 66.671 41.079 1.00 64.93 36 ILE B C 1
ATOM 932 O O . ILE B 1 36 ? 4.363 65.585 40.650 1.00 64.91 36 ILE B O 1
ATOM 937 N N . GLN B 1 37 ? 2.966 67.336 40.523 1.00 67.68 37 GLN B N 1
ATOM 938 C CA . GLN B 1 37 ? 2.231 66.813 39.382 1.00 75.81 37 GLN B CA 1
ATOM 939 C C . GLN B 1 37 ? 3.140 66.648 38.173 1.00 78.73 37 GLN B C 1
ATOM 940 O O . GLN B 1 37 ? 3.137 65.604 37.513 1.00 82.34 37 GLN B O 1
ATOM 946 N N . GLU B 1 38 ? 3.941 67.667 37.869 1.00 76.39 38 GLU B N 1
ATOM 947 C CA . GLU B 1 38 ? 4.868 67.545 36.753 1.00 78.76 38 GLU B CA 1
ATOM 948 C C . GLU B 1 38 ? 5.835 66.397 36.970 1.00 75.35 38 GLU B C 1
ATOM 949 O O . GLU B 1 38 ? 6.149 65.657 36.035 1.00 73.05 38 GLU B O 1
ATOM 955 N N . ASN B 1 39 ? 6.369 66.270 38.189 1.00 67.23 39 ASN B N 1
ATOM 956 C CA . ASN B 1 39 ? 7.317 65.193 38.443 1.00 69.88 39 ASN B CA 1
ATOM 957 C C . ASN B 1 39 ? 6.648 63.829 38.294 1.00 70.49 39 ASN B C 1
ATOM 958 O O . ASN B 1 39 ? 7.200 62.924 37.666 1.00 70.24 39 ASN B O 1
ATOM 963 N N . GLN B 1 40 ? 5.432 63.686 38.818 1.00 70.23 40 GLN B N 1
ATOM 964 C CA . GLN B 1 40 ? 4.738 62.409 38.744 1.00 72.83 40 GLN B CA 1
ATOM 965 C C . GLN B 1 40 ? 4.330 62.076 37.313 1.00 77.66 40 GLN B C 1
ATOM 966 O O . GLN B 1 40 ? 4.448 60.921 36.886 1.00 81.55 40 GLN B O 1
ATOM 972 N N . GLU B 1 41 ? 3.832 63.065 36.569 1.00 89.30 41 GLU B N 1
ATOM 973 C CA . GLU B 1 41 ? 3.483 62.844 35.169 1.00 97.57 41 GLU B CA 1
ATOM 974 C C . GLU B 1 41 ? 4.703 62.434 34.357 1.00 86.97 41 GLU B C 1
ATOM 975 O O . GLU B 1 41 ? 4.641 61.505 33.545 1.00 82.78 41 GLU B O 1
ATOM 981 N N . LEU B 1 42 ? 5.830 63.108 34.575 1.00 83.47 42 LEU B N 1
ATOM 982 C CA . LEU B 1 42 ? 7.057 62.711 33.898 1.00 74.95 42 LEU B CA 1
ATOM 983 C C . LEU B 1 42 ? 7.422 61.273 34.235 1.00 80.09 42 LEU B C 1
ATOM 984 O O . LEU B 1 42 ? 7.650 60.454 33.338 1.00 91.06 42 LEU B O 1
ATOM 989 N N . GLY B 1 43 ? 7.487 60.951 35.532 1.00 67.66 43 GLY B N 1
ATOM 990 C CA . GLY B 1 43 ? 7.906 59.620 35.932 1.00 59.42 43 GLY B CA 1
ATOM 991 C C . GLY B 1 43 ? 7.003 58.541 35.364 1.00 71.53 43 GLY B C 1
ATOM 992 O O . GLY B 1 43 ? 7.459 57.444 35.023 1.00 60.88 43 GLY B O 1
ATOM 993 N N . ARG B 1 44 ? 5.712 58.853 35.244 1.00 62.29 44 ARG B N 1
ATOM 994 C CA . ARG B 1 44 ? 4.749 57.933 34.663 1.00 54.71 44 ARG B CA 1
ATOM 995 C C . ARG B 1 44 ? 5.042 57.712 33.183 1.00 76.16 44 ARG B C 1
ATOM 996 O O . ARG B 1 44 ? 5.324 56.586 32.751 1.00 80.18 44 ARG B O 1
ATOM 1004 N N . GLN B 1 45 ? 4.995 58.792 32.396 1.00 80.04 45 GLN B N 1
ATOM 1005 C CA . GLN B 1 45 ? 5.280 58.708 30.965 1.00 79.31 45 GLN B CA 1
ATOM 1006 C C . GLN B 1 45 ? 6.585 57.976 30.698 1.00 72.59 45 GLN B C 1
ATOM 1007 O O . GLN B 1 45 ? 6.658 57.124 29.806 1.00 78.19 45 GLN B O 1
ATOM 1013 N N . LEU B 1 46 ? 7.630 58.280 31.465 1.00 70.29 46 LEU B N 1
ATOM 1014 C CA . LEU B 1 46 ? 8.891 57.586 31.222 1.00 68.78 46 LEU B CA 1
ATOM 1015 C C . LEU B 1 46 ? 8.822 56.118 31.634 1.00 73.39 46 LEU B C 1
ATOM 1016 O O . LEU B 1 46 ? 9.454 55.266 30.996 1.00 74.92 46 LEU B O 1
ATOM 1021 N N . SER B 1 47 ? 8.063 55.800 32.691 1.00 71.51 47 SER B N 1
ATOM 1022 C CA . SER B 1 47 ? 7.831 54.399 33.043 1.00 68.00 47 SER B CA 1
ATOM 1023 C C . SER B 1 47 ? 7.138 53.646 31.906 1.00 61.49 47 SER B C 1
ATOM 1024 O O . SER B 1 47 ? 7.545 52.536 31.561 1.00 60.79 47 SER B O 1
ATOM 1027 N N . GLN B 1 48 ? 6.096 54.236 31.316 1.00 59.03 48 GLN B N 1
ATOM 1028 C CA . GLN B 1 48 ? 5.450 53.626 30.164 1.00 69.76 48 GLN B CA 1
ATOM 1029 C C . GLN B 1 48 ? 6.441 53.400 29.031 1.00 75.73 48 GLN B C 1
ATOM 1030 O O . GLN B 1 48 ? 6.501 52.312 28.437 1.00 74.07 48 GLN B O 1
ATOM 1036 N N . GLY B 1 49 ? 7.257 54.401 28.731 1.00 75.37 49 GLY B N 1
ATOM 1037 C CA . GLY B 1 49 ? 8.234 54.244 27.679 1.00 65.80 49 GLY B CA 1
ATOM 1038 C C . GLY B 1 49 ? 9.204 53.115 27.942 1.00 69.86 49 GLY B C 1
ATOM 1039 O O . GLY B 1 49 ? 9.574 52.381 27.020 1.00 75.15 49 GLY B O 1
ATOM 1040 N N . ARG B 1 50 ? 9.636 52.952 29.199 1.00 65.16 50 ARG B N 1
ATOM 1041 C CA . ARG B 1 50 ? 10.542 51.839 29.496 1.00 65.28 50 ARG B CA 1
ATOM 1042 C C . ARG B 1 50 ? 9.857 50.498 29.276 1.00 63.87 50 ARG B C 1
ATOM 1043 O O . ARG B 1 50 ? 10.480 49.546 28.790 1.00 63.12 50 ARG B O 1
ATOM 1051 N N . ILE B 1 51 ? 8.584 50.395 29.649 1.00 61.50 51 ILE B N 1
ATOM 1052 C CA . ILE B 1 51 ? 7.872 49.136 29.479 1.00 62.92 51 ILE B CA 1
ATOM 1053 C C . ILE B 1 51 ? 7.679 48.838 27.993 1.00 54.35 51 ILE B C 1
ATOM 1054 O O . ILE B 1 51 ? 8.027 47.757 27.511 1.00 54.63 51 ILE B O 1
ATOM 1059 N N . ALA B 1 52 ? 7.197 49.824 27.235 1.00 59.43 52 ALA B N 1
ATOM 1060 C CA . ALA B 1 52 ? 7.076 49.671 25.789 1.00 63.48 52 ALA B CA 1
ATOM 1061 C C . ALA B 1 52 ? 8.399 49.288 25.156 1.00 63.58 52 ALA B C 1
ATOM 1062 O O . ALA B 1 52 ? 8.445 48.416 24.282 1.00 65.09 52 ALA B O 1
ATOM 1064 N N . GLN B 1 53 ? 9.489 49.923 25.580 1.00 63.32 53 GLN B N 1
ATOM 1065 C CA . GLN B 1 53 ? 10.795 49.544 25.056 1.00 59.67 53 GLN B CA 1
ATOM 1066 C C . GLN B 1 53 ? 11.095 48.087 25.348 1.00 67.37 53 GLN B C 1
ATOM 1067 O O . GLN B 1 53 ? 11.602 47.358 24.484 1.00 77.05 53 GLN B O 1
ATOM 1073 N N . LEU B 1 54 ? 10.835 47.646 26.580 1.00 60.79 54 LEU B N 1
ATOM 1074 C CA . LEU B 1 54 ? 11.189 46.271 26.903 1.00 57.65 54 LEU B CA 1
ATOM 1075 C C . LEU B 1 54 ? 10.300 45.300 26.150 1.00 51.73 54 LEU B C 1
ATOM 1076 O O . LEU B 1 54 ? 10.760 44.234 25.728 1.00 51.48 54 LEU B O 1
ATOM 1081 N N . GLU B 1 55 ? 9.041 45.669 25.948 1.00 49.84 55 GLU B N 1
ATOM 1082 C CA . GLU B 1 55 ? 8.133 44.803 25.216 1.00 57.11 55 GLU B CA 1
ATOM 1083 C C . GLU B 1 55 ? 8.609 44.621 23.781 1.00 54.44 55 GLU B C 1
ATOM 1084 O O . GLU B 1 55 ? 8.729 43.494 23.289 1.00 55.41 55 GLU B O 1
ATOM 1090 N N . ALA B 1 56 ? 8.951 45.730 23.118 1.00 60.03 56 ALA B N 1
ATOM 1091 C CA . ALA B 1 56 ? 9.431 45.665 21.744 1.00 65.32 56 ALA B CA 1
ATOM 1092 C C . ALA B 1 56 ? 10.715 44.863 21.657 1.00 59.50 56 ALA B C 1
ATOM 1093 O O . ALA B 1 56 ? 10.878 44.035 20.756 1.00 67.07 56 ALA B O 1
ATOM 1095 N N . GLU B 1 57 ? 11.623 45.067 22.598 1.00 57.50 57 GLU B N 1
ATOM 1096 C CA . GLU B 1 57 ? 12.916 44.394 22.515 1.00 54.88 57 GLU B CA 1
ATOM 1097 C C . GLU B 1 57 ? 12.769 42.911 22.795 1.00 64.92 57 GLU B C 1
ATOM 1098 O O . GLU B 1 57 ? 13.440 42.080 22.168 1.00 62.72 57 GLU B O 1
ATOM 1104 N N . LEU B 1 58 ? 11.876 42.563 23.726 1.00 64.55 58 LEU B N 1
ATOM 1105 C CA . LEU B 1 58 ? 11.529 41.166 23.941 1.00 62.38 58 LEU B CA 1
ATOM 1106 C C . LEU B 1 58 ? 10.949 40.534 22.674 1.00 57.06 58 LEU B C 1
ATOM 1107 O O . LEU B 1 58 ? 11.342 39.426 22.282 1.00 57.11 58 LEU B O 1
ATOM 1112 N N . ALA B 1 59 ? 10.031 41.239 22.003 1.00 62.62 59 ALA B N 1
ATOM 1113 C CA . ALA B 1 59 ? 9.406 40.696 20.798 1.00 52.99 59 ALA B CA 1
ATOM 1114 C C . ALA B 1 59 ? 10.441 40.467 19.708 1.00 57.95 59 ALA B C 1
ATOM 1115 O O . ALA B 1 59 ? 10.480 39.396 19.083 1.00 66.64 59 ALA B O 1
ATOM 1117 N N . LEU B 1 60 ? 11.304 41.452 19.471 1.00 54.96 60 LEU B N 1
ATOM 1118 C CA . LEU B 1 60 ? 12.336 41.275 18.451 1.00 62.97 60 LEU B CA 1
ATOM 1119 C C . LEU B 1 60 ? 13.236 40.105 18.800 1.00 61.17 60 LEU B C 1
ATOM 1120 O O . LEU B 1 60 ? 13.565 39.275 17.944 1.00 68.07 60 LEU B O 1
ATOM 1125 N N . GLN B 1 61 ? 13.601 39.996 20.077 1.00 67.35 61 GLN B N 1
ATOM 1126 C CA . GLN B 1 61 ? 14.505 38.939 20.498 1.00 54.40 61 GLN B CA 1
ATOM 1127 C C . GLN B 1 61 ? 13.892 37.565 20.279 1.00 57.64 61 GLN B C 1
ATOM 1128 O O . GLN B 1 61 ? 14.588 36.622 19.889 1.00 53.31 61 GLN B O 1
ATOM 1134 N N . LYS B 1 62 ? 12.591 37.424 20.528 1.00 58.63 62 LYS B N 1
ATOM 1135 C CA . LYS B 1 62 ? 11.941 36.143 20.285 1.00 57.84 62 LYS B CA 1
ATOM 1136 C C . LYS B 1 62 ? 11.821 35.880 18.797 1.00 68.26 62 LYS B C 1
ATOM 1137 O O . LYS B 1 62 ? 12.081 34.765 18.339 1.00 64.42 62 LYS B O 1
ATOM 1143 N N . LYS B 1 63 ? 11.491 36.910 18.016 1.00 69.73 63 LYS B N 1
ATOM 1144 C CA . LYS B 1 63 ? 11.424 36.757 16.568 1.00 61.31 63 LYS B CA 1
ATOM 1145 C C . LYS B 1 63 ? 12.759 36.288 15.993 1.00 66.27 63 LYS B C 1
ATOM 1146 O O . LYS B 1 63 ? 12.806 35.321 15.219 1.00 66.57 63 LYS B O 1
ATOM 1152 N N . TYR B 1 64 ? 13.861 36.961 16.358 1.00 72.44 64 TYR B N 1
ATOM 1153 C CA . TYR B 1 64 ? 15.173 36.572 15.826 1.00 65.49 64 TYR B CA 1
ATOM 1154 C C . TYR B 1 64 ? 15.563 35.176 16.301 1.00 66.21 64 TYR B C 1
ATOM 1155 O O . TYR B 1 64 ? 16.110 34.381 15.534 1.00 69.90 64 TYR B O 1
ATOM 1164 N N . SER B 1 65 ? 15.251 34.851 17.556 1.00 63.29 65 SER B N 1
ATOM 1165 C CA . SER B 1 65 ? 15.473 33.497 18.057 1.00 67.56 65 SER B CA 1
ATOM 1166 C C . SER B 1 65 ? 14.829 32.452 17.155 1.00 76.52 65 SER B C 1
ATOM 1167 O O . SER B 1 65 ? 15.435 31.406 16.873 1.00 80.13 65 SER B O 1
ATOM 1170 N N . GLU B 1 66 ? 13.609 32.719 16.669 1.00 71.09 66 GLU B N 1
ATOM 1171 C CA . GLU B 1 66 ? 12.949 31.765 15.776 1.00 70.67 66 GLU B CA 1
ATOM 1172 C C . GLU B 1 66 ? 13.630 31.707 14.406 1.00 69.39 66 GLU B C 1
ATOM 1173 O O . GLU B 1 66 ? 13.906 30.614 13.893 1.00 68.54 66 GLU B O 1
ATOM 1179 N N . GLU B 1 67 ? 13.877 32.855 13.809 1.00 70.67 67 GLU B N 1
ATOM 1180 C CA . GLU B 1 67 ? 14.502 32.895 12.513 1.00 76.26 67 GLU B CA 1
ATOM 1181 C C . GLU B 1 67 ? 15.858 32.258 12.570 1.00 82.50 67 GLU B C 1
ATOM 1182 O O . GLU B 1 67 ? 16.316 31.690 11.611 1.00 88.17 67 GLU B O 1
ATOM 1188 N N . LEU B 1 68 ? 16.496 32.361 13.707 1.00 79.87 68 LEU B N 1
ATOM 1189 C CA . LEU B 1 68 ? 17.804 31.812 13.865 1.00 79.50 68 LEU B CA 1
ATOM 1190 C C . LEU B 1 68 ? 17.701 30.325 13.778 1.00 76.67 68 LEU B C 1
ATOM 1191 O O . LEU B 1 68 ? 18.347 29.692 12.981 1.00 82.62 68 LEU B O 1
ATOM 1196 N N . LYS B 1 69 ? 16.854 29.776 14.616 1.00 77.64 69 LYS B N 1
ATOM 1197 C CA . LYS B 1 69 ? 16.660 28.358 14.689 1.00 77.05 69 LYS B CA 1
ATOM 1198 C C . LYS B 1 69 ? 16.325 27.753 13.358 1.00 86.34 69 LYS B C 1
ATOM 1199 O O . LYS B 1 69 ? 16.825 26.713 13.038 1.00 86.21 69 LYS B O 1
ATOM 1205 N N . SER B 1 70 ? 15.513 28.407 12.558 1.00 78.49 70 SER B N 1
ATOM 1206 C CA . SER B 1 70 ? 15.178 27.789 11.283 1.00 80.66 70 SER B CA 1
ATOM 1207 C C . SER B 1 70 ? 16.319 27.927 10.282 1.00 72.45 70 SER B C 1
ATOM 1208 O O . SER B 1 70 ? 16.483 27.061 9.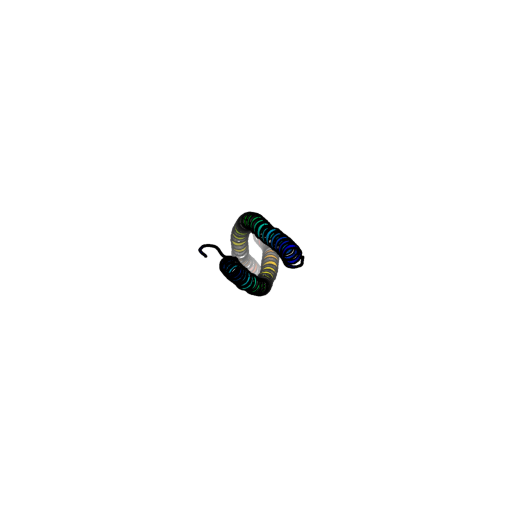422 1.00 67.46 70 SER B O 1
ATOM 1211 N N . SER B 1 71 ? 17.110 28.996 10.379 1.00 74.01 71 SER B N 1
ATOM 1212 C CA . SER B 1 71 ? 18.325 29.082 9.573 1.00 78.59 71 SER B CA 1
ATOM 1213 C C . SER B 1 71 ? 19.342 28.024 9.984 1.00 85.58 71 SER B C 1
ATOM 1214 O O . SER B 1 71 ? 19.965 27.388 9.125 1.00 87.87 71 SER B O 1
ATOM 1217 N N . GLN B 1 72 ? 19.533 27.828 11.290 1.00 82.47 72 GLN B N 1
ATOM 1218 C CA . GLN B 1 72 ? 20.442 26.781 11.743 1.00 75.86 72 GLN B CA 1
ATOM 1219 C C . GLN B 1 72 ? 19.979 25.417 11.274 1.00 74.48 72 GLN B C 1
ATOM 1220 O O . GLN B 1 72 ? 20.788 24.611 10.804 1.00 78.94 72 GLN B O 1
ATOM 1226 N N . ASP B 1 73 ? 18.681 25.138 11.389 1.00 75.24 73 ASP B N 1
ATOM 1227 C CA . ASP B 1 73 ? 18.181 23.839 10.959 1.00 77.12 73 ASP B CA 1
ATOM 1228 C C . ASP B 1 73 ? 18.413 23.633 9.470 1.00 83.53 73 ASP B C 1
ATOM 1229 O O . ASP B 1 73 ? 18.757 22.529 9.036 1.00 83.25 73 ASP B O 1
ATOM 1234 N N . GLU B 1 74 ? 18.258 24.691 8.674 1.00 88.50 74 GLU B N 1
ATOM 1235 C CA . GLU B 1 74 ? 18.523 24.582 7.243 1.00 89.08 74 GLU B CA 1
ATOM 1236 C C . GLU B 1 74 ? 19.987 24.250 6.987 1.00 85.54 74 GLU B C 1
ATOM 1237 O O . GLU B 1 74 ? 20.301 23.293 6.268 1.00 84.59 74 GLU B O 1
ATOM 1243 N N . LEU B 1 75 ? 20.896 25.035 7.575 1.00 77.63 75 LEU B N 1
ATOM 1244 C CA . LEU B 1 75 ? 22.323 24.749 7.461 1.00 68.35 75 LEU B CA 1
ATOM 1245 C C . LEU B 1 75 ? 22.624 23.312 7.847 1.00 72.24 75 LEU B C 1
ATOM 1246 O O . LEU B 1 75 ? 23.186 22.556 7.047 1.00 77.72 75 LEU B O 1
ATOM 1251 N N . ASN B 1 76 ? 22.224 22.900 9.057 1.00 63.85 76 ASN B N 1
ATOM 1252 C CA . ASN B 1 76 ? 22.519 21.538 9.501 1.00 78.35 76 ASN B CA 1
ATOM 1253 C C . ASN B 1 76 ? 21.980 20.496 8.530 1.00 85.43 76 ASN B C 1
ATOM 1254 O O . ASN B 1 76 ? 22.526 19.388 8.436 1.00 80.28 76 ASN B O 1
ATOM 1259 N N . ASP B 1 77 ? 20.909 20.823 7.808 1.00 86.46 77 ASP B N 1
ATOM 1260 C CA . ASP B 1 77 ? 20.386 19.882 6.827 1.00 88.00 77 ASP B CA 1
ATOM 1261 C C . ASP B 1 77 ? 21.410 19.640 5.730 1.00 77.85 77 ASP B C 1
ATOM 1262 O O . ASP B 1 77 ? 21.769 18.495 5.434 1.00 71.64 77 ASP B O 1
ATOM 1267 N N . PHE B 1 78 ? 21.914 20.719 5.132 1.00 71.60 78 PHE B N 1
ATOM 1268 C CA . PHE B 1 78 ? 22.871 20.577 4.044 1.00 71.38 78 PHE B CA 1
ATOM 1269 C C . PHE B 1 78 ? 24.225 20.076 4.548 1.00 79.65 78 PHE B C 1
ATOM 1270 O O . PHE B 1 78 ? 24.891 19.289 3.859 1.00 79.67 78 PHE B O 1
ATOM 1278 N N . ILE B 1 79 ? 24.642 20.490 5.752 1.00 70.92 79 ILE B N 1
ATOM 1279 C CA . ILE B 1 79 ? 25.874 19.947 6.332 1.00 61.94 79 ILE B CA 1
ATOM 1280 C C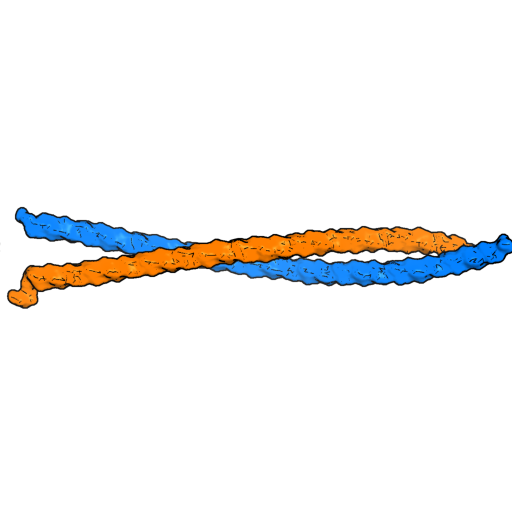 . ILE B 1 79 ? 25.821 18.428 6.366 1.00 69.84 79 ILE B C 1
ATOM 1281 O O . ILE B 1 79 ? 26.801 17.748 6.033 1.00 72.50 79 ILE B O 1
ATOM 1286 N N . ILE B 1 80 ? 24.675 17.867 6.754 1.00 66.03 80 ILE B N 1
ATOM 1287 C CA . ILE B 1 80 ? 24.568 16.415 6.809 1.00 65.89 80 ILE B CA 1
ATOM 1288 C C . ILE B 1 80 ? 24.617 15.821 5.404 1.00 69.41 80 ILE B C 1
ATOM 1289 O O . ILE B 1 80 ? 25.267 14.794 5.177 1.00 75.19 80 ILE B O 1
ATOM 1294 N N . GLN B 1 81 ? 23.974 16.471 4.433 1.00 71.70 81 GLN B N 1
ATOM 1295 C CA . GLN B 1 81 ? 24.078 16.007 3.052 1.00 77.35 81 GLN B CA 1
ATOM 1296 C C . GLN B 1 81 ? 25.523 16.075 2.564 1.00 69.80 81 GLN B C 1
ATOM 1297 O O . GLN B 1 81 ? 26.032 15.128 1.951 1.00 75.15 81 GLN B O 1
ATOM 1303 N N . LEU B 1 82 ? 26.201 17.191 2.834 1.00 68.27 82 LEU B N 1
ATOM 1304 C CA . LEU B 1 82 ? 27.601 17.333 2.446 1.00 66.88 82 LEU B CA 1
ATOM 1305 C C . LEU B 1 82 ? 28.464 16.266 3.104 1.00 77.55 82 LEU B C 1
ATOM 1306 O O . LEU B 1 82 ? 29.332 15.670 2.453 1.00 73.16 82 LEU B O 1
ATOM 1311 N N . ASP B 1 83 ? 28.236 16.012 4.393 1.00 69.84 83 ASP B N 1
ATOM 1312 C CA . ASP B 1 83 ? 28.972 14.967 5.095 1.00 69.97 83 ASP B CA 1
ATOM 1313 C C . ASP B 1 83 ? 28.797 13.619 4.404 1.00 71.89 83 ASP B C 1
ATOM 1314 O O . ASP B 1 83 ? 29.773 12.901 4.164 1.00 74.22 83 ASP B O 1
ATOM 1319 N N . GLU B 1 84 ? 27.559 13.258 4.063 1.00 72.99 84 GLU B N 1
ATOM 1320 C CA . GLU B 1 84 ? 27.365 12.003 3.347 1.00 72.32 84 GLU B CA 1
ATOM 1321 C C . GLU B 1 84 ? 28.141 11.994 2.036 1.00 72.15 84 GLU B C 1
ATOM 1322 O O . GLU B 1 84 ? 28.755 10.986 1.682 1.00 72.66 84 GLU B O 1
ATOM 1328 N N . GLU B 1 85 ? 28.151 13.119 1.323 1.00 73.25 85 GLU B N 1
ATOM 1329 C CA . GLU B 1 85 ? 28.784 13.152 0.012 1.00 66.42 85 GLU B CA 1
ATOM 1330 C C . GLU B 1 85 ? 30.304 13.041 0.116 1.00 72.74 85 GLU B C 1
ATOM 1331 O O . GLU B 1 85 ? 30.935 12.366 -0.703 1.00 78.86 85 GLU B O 1
ATOM 1337 N N . VAL B 1 86 ? 30.914 13.690 1.111 1.00 73.68 86 VAL B N 1
ATOM 1338 C CA . VAL B 1 86 ? 32.340 13.492 1.368 1.00 69.75 86 VAL B CA 1
ATOM 1339 C C . VAL B 1 86 ? 32.627 12.022 1.651 1.00 75.28 86 VAL B C 1
ATOM 1340 O O . VAL B 1 86 ? 33.588 11.449 1.132 1.00 67.35 86 VAL B O 1
ATOM 1344 N N . GLU B 1 87 ? 31.795 11.396 2.482 1.00 66.74 87 GLU B N 1
ATOM 1345 C CA . GLU B 1 87 ? 31.948 9.972 2.768 1.00 62.58 87 GLU B CA 1
ATOM 1346 C C . GLU B 1 87 ? 31.814 9.139 1.500 1.00 64.23 87 GLU B C 1
ATOM 1347 O O . GLU B 1 87 ? 32.605 8.217 1.267 1.00 60.57 87 GLU B O 1
ATOM 1353 N N . GLY B 1 88 ? 30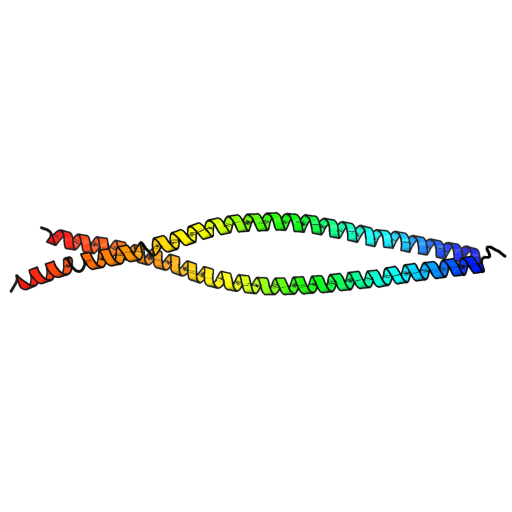.821 9.448 0.663 1.00 60.92 88 GLY B N 1
ATOM 1354 C CA . GLY B 1 88 ? 30.640 8.703 -0.570 1.00 65.31 88 GLY B CA 1
ATOM 1355 C C . GLY B 1 88 ? 31.796 8.884 -1.534 1.00 65.05 88 GLY B C 1
ATOM 1356 O O . GLY B 1 88 ? 32.194 7.942 -2.230 1.00 74.75 88 GLY B O 1
ATOM 1357 N N . MET B 1 89 ? 32.356 10.089 -1.590 1.00 65.73 89 MET B N 1
ATOM 1358 C CA . MET B 1 89 ? 33.513 10.307 -2.445 1.00 67.65 89 MET B CA 1
ATOM 1359 C C . MET B 1 89 ? 34.715 9.538 -1.924 1.00 73.00 89 MET B C 1
ATOM 1360 O O . MET B 1 89 ? 35.458 8.941 -2.710 1.00 70.98 89 MET B O 1
ATOM 1365 N N . GLN B 1 90 ? 34.918 9.526 -0.602 1.00 62.87 90 GLN B N 1
ATOM 1366 C CA . GLN B 1 90 ? 36.016 8.730 -0.065 1.00 69.63 90 GLN B CA 1
ATOM 1367 C C . GLN B 1 90 ? 35.831 7.248 -0.388 1.00 65.89 90 GLN B C 1
ATOM 1368 O O . GLN B 1 90 ? 36.800 6.552 -0.708 1.00 65.74 90 GLN B O 1
ATOM 1374 N N . SER B 1 91 ? 34.593 6.753 -0.321 1.00 65.00 91 SER B N 1
ATOM 1375 C CA . SER B 1 91 ? 34.328 5.368 -0.694 1.00 67.18 91 SER B CA 1
ATOM 1376 C C . SER B 1 91 ? 34.676 5.127 -2.155 1.00 67.24 91 SER B C 1
ATOM 1377 O O . SER B 1 91 ? 35.298 4.113 -2.500 1.00 68.37 91 SER B O 1
ATOM 1380 N N . THR B 1 92 ? 34.273 6.055 -3.030 1.00 63.75 92 THR B N 1
ATOM 1381 C CA . THR B 1 92 ? 34.497 5.877 -4.454 1.00 59.09 92 THR B CA 1
ATOM 1382 C C . THR B 1 92 ? 35.981 5.859 -4.763 1.00 61.15 92 THR B C 1
ATOM 1383 O O . THR B 1 92 ? 36.443 5.047 -5.573 1.00 63.09 92 THR B O 1
ATOM 1387 N N . ILE B 1 93 ? 36.753 6.722 -4.105 1.00 56.55 93 ILE B N 1
ATOM 1388 C CA . ILE B 1 93 ? 38.196 6.718 -4.324 1.00 65.72 93 ILE B CA 1
ATOM 1389 C C . ILE B 1 93 ? 38.782 5.369 -3.928 1.00 74.72 93 ILE B C 1
ATOM 1390 O O . ILE B 1 93 ? 39.625 4.809 -4.639 1.00 81.24 93 ILE B O 1
ATOM 1395 N N . LEU B 1 94 ? 38.313 4.808 -2.813 1.00 73.88 94 LEU B N 1
ATOM 1396 C CA . LEU B 1 94 ? 38.837 3.530 -2.335 1.00 74.03 94 LEU B CA 1
ATOM 1397 C C . LEU B 1 94 ? 38.520 2.409 -3.321 1.00 67.54 94 LEU B C 1
ATOM 1398 O O . LEU B 1 94 ? 39.385 1.593 -3.663 1.00 59.14 94 LEU B O 1
ATOM 1403 N N . VAL B 1 95 ? 37.282 2.367 -3.804 1.00 63.40 95 VAL B N 1
ATOM 1404 C CA . VAL B 1 95 ? 36.903 1.330 -4.751 1.00 60.12 95 VAL B CA 1
ATOM 1405 C C . VAL B 1 95 ? 37.669 1.497 -6.059 1.00 63.90 95 VAL B C 1
ATOM 1406 O O . VAL B 1 95 ? 38.208 0.528 -6.603 1.00 65.79 95 VAL B O 1
ATOM 1410 N N . LEU B 1 96 ? 37.748 2.729 -6.574 1.00 65.39 96 LEU B N 1
ATOM 1411 C CA . LEU B 1 96 ? 38.468 2.961 -7.821 1.00 56.97 96 LEU B CA 1
ATOM 1412 C C . LEU B 1 96 ? 39.940 2.599 -7.689 1.00 61.32 96 LEU B C 1
ATOM 1413 O O . LEU B 1 96 ? 40.531 2.036 -8.616 1.00 60.10 96 LEU B O 1
ATOM 1418 N N . GLN B 1 97 ? 40.555 2.925 -6.552 1.00 61.83 97 GLN B N 1
ATOM 1419 C CA . GLN B 1 97 ? 41.959 2.587 -6.365 1.00 66.47 97 GLN B CA 1
ATOM 1420 C C . GLN B 1 97 ? 42.159 1.077 -6.347 1.00 67.37 97 GLN B C 1
ATOM 1421 O O . GLN B 1 97 ? 43.130 0.565 -6.905 1.00 64.38 97 GLN B O 1
ATOM 1427 N N . GLN B 1 98 ? 41.230 0.352 -5.724 1.00 62.73 98 GLN B N 1
ATOM 1428 C CA . GLN B 1 98 ? 41.307 -1.097 -5.699 1.00 61.30 98 GLN B CA 1
ATOM 1429 C C . GLN B 1 98 ? 41.127 -1.672 -7.095 1.00 67.66 98 GLN B C 1
ATOM 1430 O O . GLN B 1 98 ? 41.925 -2.511 -7.540 1.00 71.73 98 GLN B O 1
ATOM 1436 N N . GLN B 1 99 ? 40.091 -1.227 -7.810 1.00 59.45 99 GLN B N 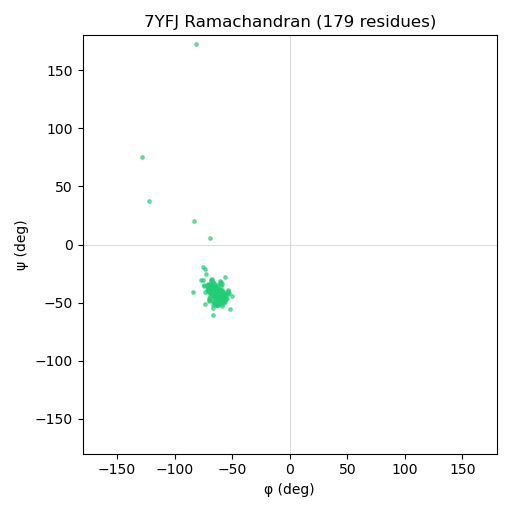1
ATOM 1437 C CA . GLN B 1 99 ? 39.869 -1.724 -9.165 1.00 69.03 99 GLN B CA 1
ATOM 1438 C C . GLN B 1 99 ? 41.067 -1.440 -10.059 1.00 59.10 99 GLN B C 1
ATOM 1439 O O . GLN B 1 99 ? 41.449 -2.281 -10.877 1.00 60.86 99 GLN B O 1
ATOM 1445 N N . LEU B 1 100 ? 41.682 -0.271 -9.911 1.00 63.03 100 LEU B N 1
ATOM 1446 C CA . LEU B 1 100 ? 42.852 0.045 -10.711 1.00 59.95 100 LEU B CA 1
ATOM 1447 C C . LEU B 1 100 ? 44.000 -0.904 -10.390 1.00 63.34 100 LEU B C 1
ATOM 1448 O O . LEU B 1 100 ? 44.678 -1.401 -11.294 1.00 67.93 100 LEU B O 1
ATOM 1453 N N . LYS B 1 101 ? 44.217 -1.181 -9.102 1.00 68.68 101 LYS B N 1
ATOM 1454 C CA . LYS B 1 101 ? 45.225 -2.152 -8.682 1.00 71.73 101 LYS B CA 1
ATOM 1455 C C . LYS B 1 101 ? 44.999 -3.521 -9.331 1.00 70.65 101 LYS B C 1
ATOM 1456 O O . LYS B 1 101 ? 45.936 -4.114 -9.880 1.00 69.15 101 LYS B O 1
ATOM 1462 N N . GLU B 1 102 ? 43.758 -4.041 -9.266 1.00 73.71 102 GLU B N 1
ATOM 1463 C CA . GLU B 1 102 ? 43.449 -5.363 -9.815 1.00 66.87 102 GLU B CA 1
ATOM 1464 C C . GLU B 1 102 ? 43.566 -5.374 -11.332 1.00 72.46 102 GLU B C 1
ATOM 1465 O O . GLU B 1 102 ? 44.054 -6.349 -11.912 1.00 73.04 102 GLU B O 1
ATOM 1471 N N . THR B 1 103 ? 43.101 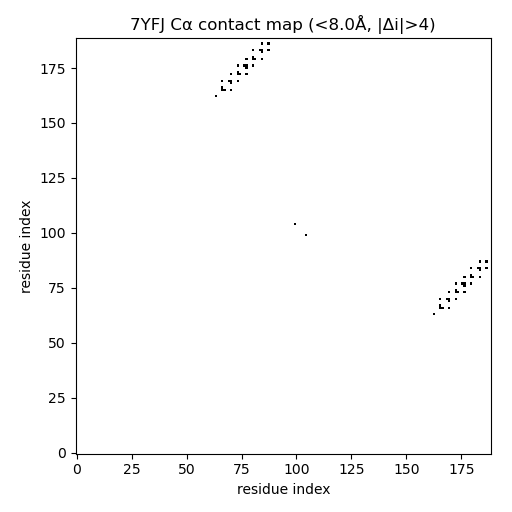-4.314 -11.997 1.00 70.77 103 THR B N 1
ATOM 1472 C CA . THR B 1 103 ? 43.190 -4.275 -13.451 1.00 62.57 103 THR B CA 1
ATOM 1473 C C . THR B 1 103 ? 44.639 -4.184 -13.900 1.00 66.78 103 THR B C 1
ATOM 1474 O O . THR B 1 103 ? 45.036 -4.858 -14.861 1.00 57.97 103 THR B O 1
ATOM 1478 N N . ARG B 1 104 ? 45.461 -3.401 -13.201 1.00 62.54 104 ARG B N 1
ATOM 1479 C CA . ARG B 1 104 ? 46.859 -3.324 -13.611 1.00 68.18 104 ARG B CA 1
ATOM 1480 C C . ARG B 1 104 ? 47.586 -4.644 -13.369 1.00 81.39 104 ARG B C 1
ATOM 1481 O O . ARG B 1 104 ? 48.491 -5.007 -14.132 1.00 75.24 104 ARG B O 1
ATOM 1489 N N . GLN B 1 105 ? 47.179 -5.392 -12.346 1.00 73.73 105 GLN B N 1
ATOM 1490 C CA . GLN B 1 105 ? 47.803 -6.679 -12.081 1.00 78.11 105 GLN B CA 1
ATOM 1491 C C . GLN B 1 105 ? 47.505 -7.669 -13.209 1.00 75.66 105 GLN B C 1
ATOM 1492 O O . GLN B 1 105 ? 48.426 -8.267 -13.780 1.00 79.20 105 GLN B O 1
ATOM 1498 N N . GLN B 1 106 ? 46.223 -7.838 -13.562 1.00 75.43 106 GLN B N 1
ATOM 1499 C CA . GLN B 1 106 ? 45.887 -8.705 -14.689 1.00 73.90 106 GLN B CA 1
ATOM 1500 C C . GLN B 1 106 ? 46.576 -8.232 -15.956 1.00 74.60 106 GLN B C 1
ATOM 1501 O O . GLN B 1 106 ? 47.111 -9.037 -16.725 1.00 74.01 106 GLN B O 1
ATOM 1507 N N . LEU B 1 107 ? 46.555 -6.927 -16.201 1.00 71.73 107 LEU B N 1
ATOM 1508 C CA . LEU B 1 107 ? 47.190 -6.419 -17.401 1.00 71.84 107 LEU B CA 1
ATOM 1509 C C . LEU B 1 107 ? 48.656 -6.797 -17.425 1.00 71.44 107 LEU B C 1
ATOM 1510 O O . LEU B 1 107 ? 49.176 -7.237 -18.459 1.00 75.64 107 LEU B O 1
ATOM 1515 N N . ALA B 1 108 ? 49.319 -6.675 -16.270 1.00 65.52 108 ALA B N 1
ATOM 1516 C CA . ALA B 1 108 ? 50.753 -6.922 -16.166 1.00 68.00 108 ALA B CA 1
ATOM 1517 C C . ALA B 1 108 ? 51.095 -8.344 -16.577 1.00 74.40 108 ALA B C 1
ATOM 1518 O O . ALA B 1 108 ? 52.141 -8.586 -17.184 1.00 84.83 108 ALA B O 1
ATOM 1520 N N . GLN B 1 109 ? 50.216 -9.291 -16.264 1.00 76.90 109 GLN B N 1
ATOM 1521 C CA . GLN B 1 109 ? 50.446 -10.672 -16.671 1.00 84.29 109 GLN B CA 1
ATOM 1522 C C . GLN B 1 109 ? 50.428 -10.821 -18.187 1.00 84.08 109 GLN B C 1
ATOM 1523 O O . GLN B 1 109 ? 51.165 -11.645 -18.742 1.00 88.20 109 GLN B O 1
ATOM 1529 N N . TYR B 1 110 ? 49.599 -10.037 -18.886 1.00 76.21 110 TYR B N 1
ATOM 1530 C CA . TYR B 1 110 ? 49.631 -10.098 -20.345 1.00 73.35 110 TYR B CA 1
ATOM 1531 C C . TYR B 1 110 ? 50.833 -9.390 -20.947 1.00 77.08 110 TYR B C 1
ATOM 1532 O O . TYR B 1 110 ? 51.159 -9.655 -22.107 1.00 93.76 110 TYR B O 1
ATOM 1541 N N . GLN B 1 111 ? 51.487 -8.498 -20.201 1.00 87.15 111 GLN B N 1
ATOM 1542 C CA . GLN B 1 111 ? 52.636 -7.760 -20.705 1.00 91.91 111 GLN B CA 1
ATOM 1543 C C . GLN B 1 111 ? 53.946 -8.551 -20.584 1.00 105.58 111 GLN B C 1
ATOM 1544 O O . GLN B 1 111 ? 55.029 -7.951 -20.587 1.00 104.50 111 GLN B O 1
ATOM 1550 N N . GLN B 1 112 ? 53.858 -9.877 -20.446 1.00 117.62 112 GLN B N 1
ATOM 1551 C CA . GLN B 1 112 ? 54.883 -10.822 -20.922 1.00 113.88 112 GLN B CA 1
ATOM 1552 C C . GLN B 1 112 ? 54.236 -12.181 -21.183 1.00 99.97 112 GLN B C 1
ATOM 1553 O O . GLN B 1 112 ? 53.969 -12.541 -22.335 1.00 101.51 112 GLN B O 1
#

Organism: Homo sapiens (NCBI:txid9606)

Sequence (189 aa):
QTGKKLMAKCRMLIQENQELGRQLSQGRIAQLEAELALQKKYSEELKSSQDELNDFIIQLDEEVEGMQSSTILVLQQQLKETRQQQLAQYQQLEHHHHHDSQTGKKLMAKCRMLIQENQELGRQLSQGRIAQLEAELALQKKYSEELKSSQDELNDFIIQLDEEVEGMQSTILVLQQQLKETRQQLAQYQQ

InterPro domains:
  IPR033757 Pre-mRNA-splicing regulator WTAP [PF17098] (68-222)
  IPR033757 Pre-mRNA-splicing regulator WTAP [PTHR15217] (7-388)

GO terms:
  GO:0005634 nucleus (C, IDA)
  GO:0005654 nucleoplasm (C, IDA)
  GO:0016607 nuclear speck (C, IDA)
  GO:0036396 RNA N6-methyladenosine methyltransferase complex (C, IDA)
  GO:0000381 regulation of alternative mRNA splicing, via spliceosome (P, IMP)
  GO:0005654 nucleoplasm (C, TAS)
  GO:0042802 identical protein binding (F, IPI)
  GO:0005515 protein binding (F, IPI)
  GO:0031965 nuclear membrane (C, IDA)
  GO:0006397 mRNA processing (P, IMP)

Foldseek 3Di:
DVVVVVVVVVVVVVVVVVVVVVVVVVVVVVVVVVVVVVVVVVVVVVVVVVVVVVVVVVVVVVVVVVVVVVVVVVVVVVVVVVVVVVVVVVVVVVVVD/DVDDPVVVVVVVVVVVVVVVVVVVVVVVVVVVVVVVVVVVVVVVVVVVVVVVVVVVVVVVVVVVVVVVVVVVVVVVVVVVVVVVVVVVVVVD

Solvent-accessible surface area: 16850 Å² total; per-residue (Å²): 185,95,53,164,144,112,108,61,102,64,162,85,78,66,120,98,92,107,82,115,38,132,109,106,54,121,37,61,93,58,107,82,112,57,91,98,64,116,106,126,142,118,59,122,119,70,133,64,55,88,70,110,102,82,92,119,73,97,109,66,86,116,104,40,120,32,15,87,59,48,12,104,79,19,83,100,59,6,140,95,7,116,77,63,16,34,94,79,73,116,120,80,144,149,130,123,206,164,95,141,51,54,178,117,84,118,60,103,68,173,106,77,67,129,91,94,112,79,98,37,132,91,96,39,100,39,79,95,55,98,89,106,56,91,101,60,80,115,131,120,119,65,116,96,105,118,68,72,91,66,108,105,76,84,114,76,106,95,66,91,104,102,40,116,33,10,95,60,52,13,125,83,16,92,90,57,7,148,83,9,120,96,74,11,47,120,67,104,188

Secondary structure (DSSP, 8-state):
-HHHHHHHHHHHHHHHHHHHHHHHHHHHHHHHHHHHHHHHHHHHHHHHHHHHHHHHHHHHHHHHHHHHHHHHHHHHHHHHHHHHHHHHHHHHHHTT-/--S-HHHHHHHHHHHHHHHHHHHHHHHHHHHHHHHHHHHHHHHHHHHHHHHHHHHHHHHHHHHHHHHHHHHHHHHHHHHHHHHHHHHHHHT-

B-factor: mean 81.03, std 20.8, range [46.07, 171.98]